Protein AF-A0A8J7S7X1-F1 (afdb_monomer_lite)

Sequence (232 aa):
MAFRIPPMPVILAVTAGLLFQCSGKPIESDDAGETGVPDLAESQEFSIEELDKFAGTYASVDDLPDVSVFRDEERLFARFAGASVKPLYAVSENKFENSTLDARFRFEEFRNDLAQNLYYQPGEEDAYLFRRMIEADVAIDPEIIFMETEDLDEYTGTYEMPGGLKLTISRDNDSLTAGISGQDDMKIRPRERDVFFYREVDAELHFHRDSDGKVNAATLHQDGQQLKFLKK

InterPro domains:
  IPR021860 Peptidase S12, Pab87-related, C-terminal [PF11954] (149-229)

pLDDT: mean 75.16, std 22.39, range [25.92, 98.12]

Radius of gyration: 22.64 Å; chains: 1; bounding box: 68×52×64 Å

Organism: NCBI:txid2812953

Secondary structure (DSSP, 8-state):
----PPPPP-----------------------------------PPPHHHHHTT-EEEEESSSPPPEEEEEETTEEEEEETTS--EEEEEEETTEEEETTTTEEEEEEEEETTEEEEEEEEETTSPPEEEEE-TT------TTPPP--HHHHHTT-EEEE-TTS-EEEEEEETTEEEEEETTS--EEEEEEETTEEEESSSSEEEEEEE-TTS-EEEEEEEETTEEEEEEE-

Foldseek 3Di:
DDDDDDDDDPDDDPDPDDDDDDDDDDDDDDDDDDDPPPPPQPQDFDDPVLQLLAAAWWAFPVPFAIWGWADDHRWIWIDGVPDAIFTWGDPDSFWTDGVVQCKIWGFDDQDPSHGFWIWIDGRPDGTTITGGDPVGPDRDPLQADQDDPVLLVLPAAWWADPPGWIWGWADDPRFIWIDIVPDDIATWGDSDSQKIAGRNFGKIKGFDADPVRGGFKIWIAHPNDIDITGGD

Structure (mmCIF, N/CA/C/O backbone):
data_AF-A0A8J7S7X1-F1
#
_entry.id   AF-A0A8J7S7X1-F1
#
loop_
_atom_site.group_PDB
_atom_site.id
_atom_site.type_symbol
_atom_site.label_atom_id
_atom_site.label_alt_id
_atom_site.label_comp_id
_atom_site.label_asym_id
_atom_site.label_entity_id
_atom_site.label_seq_id
_atom_site.pdbx_PDB_ins_code
_atom_site.Cartn_x
_atom_site.Cartn_y
_atom_site.Cartn_z
_atom_site.occupancy
_atom_site.B_iso_or_equiv
_atom_site.auth_seq_id
_atom_site.auth_comp_id
_atom_site.auth_asym_id
_atom_site.auth_atom_id
_atom_site.pdbx_PDB_model_num
ATOM 1 N N . MET A 1 1 ? 20.367 -23.818 33.978 1.00 35.94 1 MET A N 1
ATOM 2 C CA . MET A 1 1 ? 19.294 -22.809 33.842 1.00 35.94 1 MET A CA 1
ATOM 3 C C . MET A 1 1 ? 19.408 -22.213 32.451 1.00 35.94 1 MET A C 1
ATOM 5 O O . MET A 1 1 ? 20.362 -21.494 32.198 1.00 35.94 1 MET A O 1
ATOM 9 N N . ALA A 1 2 ? 18.531 -22.605 31.527 1.00 33.38 2 ALA A N 1
ATOM 10 C CA . ALA A 1 2 ? 18.515 -22.058 30.173 1.00 33.38 2 ALA A CA 1
ATOM 11 C C . ALA A 1 2 ? 17.684 -20.768 30.179 1.00 33.38 2 ALA A C 1
ATOM 13 O O . ALA A 1 2 ? 16.502 -20.801 30.518 1.00 33.38 2 ALA A O 1
ATOM 14 N N . PHE A 1 3 ? 18.314 -19.640 29.853 1.00 27.28 3 PHE A N 1
ATOM 15 C CA . PHE A 1 3 ? 17.626 -18.372 29.624 1.00 27.28 3 PHE A CA 1
ATOM 16 C C . PHE A 1 3 ? 16.821 -18.495 28.325 1.00 27.28 3 PHE A C 1
ATOM 18 O O . PHE A 1 3 ? 17.386 -18.557 27.235 1.00 27.28 3 PHE A O 1
ATOM 25 N N . ARG A 1 4 ? 15.494 -18.580 28.443 1.00 28.58 4 ARG A N 1
ATOM 26 C CA . ARG A 1 4 ? 14.571 -18.399 27.319 1.00 28.58 4 ARG A CA 1
ATOM 27 C C . ARG A 1 4 ? 14.479 -16.900 27.049 1.00 28.58 4 ARG A C 1
ATOM 29 O O . ARG A 1 4 ? 13.935 -16.169 27.870 1.00 28.58 4 ARG A O 1
ATOM 36 N N . ILE A 1 5 ? 15.030 -16.458 25.926 1.00 30.39 5 ILE A N 1
ATOM 37 C CA . ILE A 1 5 ? 14.812 -15.111 25.397 1.00 30.39 5 ILE A CA 1
ATOM 38 C C . ILE A 1 5 ? 13.391 -15.106 24.795 1.00 30.39 5 ILE A C 1
ATOM 40 O O . ILE A 1 5 ? 13.127 -15.945 23.930 1.00 30.39 5 ILE A O 1
ATOM 44 N N . PRO A 1 6 ? 12.444 -14.270 25.261 1.00 28.69 6 PRO A N 1
ATOM 45 C CA . PRO A 1 6 ? 11.154 -14.118 24.586 1.00 28.69 6 PRO A CA 1
ATOM 46 C C . PRO A 1 6 ? 11.338 -13.487 23.190 1.00 28.69 6 PRO A C 1
ATOM 48 O O . PRO A 1 6 ? 12.238 -12.661 23.025 1.00 28.69 6 PRO A O 1
ATOM 51 N N . PRO A 1 7 ? 10.517 -13.847 22.184 1.00 27.17 7 PRO A N 1
ATOM 52 C CA . PRO A 1 7 ? 10.595 -13.231 20.861 1.00 27.17 7 PRO A CA 1
ATOM 53 C C . PRO A 1 7 ? 10.234 -11.741 20.961 1.00 27.17 7 PRO A C 1
ATOM 55 O O . PRO A 1 7 ? 9.180 -11.393 21.492 1.00 27.17 7 PRO A O 1
ATOM 58 N N . MET A 1 8 ? 11.120 -10.863 20.480 1.00 25.92 8 MET A N 1
ATOM 59 C CA . MET A 1 8 ? 10.806 -9.443 20.293 1.00 25.92 8 MET A CA 1
ATOM 60 C C . MET A 1 8 ? 9.932 -9.278 19.041 1.00 25.92 8 MET A C 1
ATOM 62 O O . MET A 1 8 ? 10.217 -9.939 18.039 1.00 25.92 8 MET A O 1
ATOM 66 N N . PRO A 1 9 ? 8.894 -8.422 19.056 1.00 32.47 9 PRO A N 1
ATOM 67 C CA . PRO A 1 9 ? 8.172 -8.090 17.839 1.00 32.47 9 PRO A CA 1
ATOM 68 C C . PRO A 1 9 ? 9.097 -7.259 16.945 1.00 32.47 9 PRO A C 1
ATOM 70 O O . PRO A 1 9 ? 9.624 -6.228 17.367 1.00 32.47 9 PRO A O 1
ATOM 73 N N . VAL A 1 10 ? 9.318 -7.728 15.718 1.00 35.03 10 VAL A N 1
ATOM 74 C CA . VAL A 1 10 ? 9.946 -6.934 14.660 1.00 35.03 10 VAL A CA 1
ATOM 75 C C . VAL A 1 10 ? 8.886 -5.943 14.197 1.00 35.03 10 VAL A C 1
ATOM 77 O O . VAL A 1 10 ? 8.092 -6.223 13.311 1.00 35.03 10 VAL A O 1
ATOM 80 N N . ILE A 1 11 ? 8.807 -4.815 14.893 1.00 38.50 11 ILE A N 1
ATOM 81 C CA . ILE A 1 11 ? 8.079 -3.643 14.422 1.00 38.50 11 ILE A CA 1
ATOM 82 C C . ILE A 1 11 ? 8.992 -2.934 13.426 1.00 38.50 11 ILE A C 1
ATOM 84 O O . ILE A 1 11 ? 10.170 -2.724 13.721 1.00 38.50 11 ILE A O 1
ATOM 88 N N . LEU A 1 12 ? 8.433 -2.626 12.255 1.00 39.50 12 LEU A N 1
ATOM 89 C CA . LEU A 1 12 ? 9.059 -1.946 11.127 1.00 39.50 12 LEU A CA 1
ATOM 90 C C . LEU A 1 12 ? 9.965 -0.804 11.619 1.00 39.50 12 LEU A C 1
ATOM 92 O O . LEU A 1 12 ? 9.499 0.247 12.055 1.00 39.50 12 LEU A O 1
ATOM 96 N N . ALA A 1 13 ? 11.278 -1.031 11.601 1.00 29.27 13 ALA A N 1
ATOM 97 C CA . ALA A 1 13 ? 12.249 0.007 11.891 1.00 29.27 13 ALA A CA 1
ATOM 98 C C . ALA A 1 13 ? 12.447 0.818 10.611 1.00 29.27 13 ALA A C 1
ATOM 100 O O . ALA A 1 13 ? 13.253 0.451 9.758 1.00 29.27 13 ALA A O 1
ATOM 101 N N . VAL A 1 14 ? 11.722 1.928 10.478 1.00 30.42 14 VAL A N 1
ATOM 102 C CA . VAL A 1 14 ? 12.146 3.002 9.580 1.00 30.42 14 VAL A CA 1
ATOM 103 C C . VAL A 1 14 ? 13.375 3.623 10.238 1.00 30.42 14 VAL A C 1
ATOM 105 O O . VAL A 1 14 ? 13.286 4.370 11.213 1.00 30.42 14 VAL A O 1
ATOM 108 N N . THR A 1 15 ? 14.562 3.222 9.790 1.00 26.88 15 THR A N 1
ATOM 109 C CA . THR A 1 15 ? 15.822 3.785 10.276 1.00 26.88 15 THR A CA 1
ATOM 110 C C . THR A 1 15 ? 15.927 5.243 9.846 1.00 26.88 15 THR A C 1
ATOM 112 O O . THR A 1 15 ? 16.406 5.548 8.757 1.00 26.88 15 THR A O 1
ATOM 115 N N . ALA A 1 16 ? 15.519 6.150 10.732 1.00 31.66 16 ALA A N 1
ATOM 116 C CA . ALA A 1 16 ? 15.993 7.523 10.726 1.00 31.66 16 ALA A CA 1
ATOM 117 C C . ALA A 1 16 ? 17.501 7.510 11.029 1.00 31.66 16 ALA A C 1
ATOM 119 O O . ALA A 1 16 ? 17.937 7.034 12.081 1.00 31.66 16 ALA A O 1
ATOM 120 N N . GLY A 1 17 ? 18.307 7.983 10.077 1.00 29.30 17 GLY A N 1
ATOM 121 C CA . GLY A 1 17 ? 19.760 8.042 10.193 1.00 29.30 17 GLY A CA 1
ATOM 122 C C . GLY A 1 17 ? 20.197 8.886 11.391 1.00 29.30 17 GLY A C 1
ATOM 123 O O . GLY A 1 17 ? 20.043 10.104 11.397 1.00 29.30 17 GLY A O 1
ATOM 124 N N . LEU A 1 18 ? 20.768 8.234 12.405 1.00 30.84 18 LEU A N 1
ATOM 125 C CA . LEU A 1 18 ? 21.413 8.890 13.536 1.00 30.84 18 LEU A CA 1
ATOM 126 C C . LEU A 1 18 ? 22.899 9.091 13.203 1.00 30.84 18 LEU A C 1
ATOM 128 O O . LEU A 1 18 ? 23.671 8.132 13.164 1.00 30.84 18 LEU A O 1
ATOM 132 N N . LEU A 1 19 ? 23.310 10.338 12.960 1.00 30.48 19 LEU A N 1
ATOM 133 C CA . LEU A 1 19 ? 24.724 10.691 12.839 1.00 30.48 19 LEU A CA 1
ATOM 134 C C . LEU A 1 19 ? 25.395 10.685 14.220 1.00 30.48 19 LEU A C 1
ATOM 136 O O . LEU A 1 19 ? 24.958 11.337 15.168 1.00 30.48 19 LEU A O 1
ATOM 140 N N . PHE A 1 20 ? 26.477 9.914 14.290 1.00 29.83 20 PHE A N 1
ATOM 141 C CA . PHE A 1 20 ? 27.407 9.768 15.402 1.00 29.83 20 PHE A CA 1
ATOM 142 C C . PHE A 1 20 ? 27.913 11.115 15.947 1.00 29.83 20 PHE A C 1
ATOM 144 O O . PHE A 1 20 ? 28.432 11.951 15.210 1.00 29.83 20 PHE A O 1
ATOM 151 N N . GLN A 1 21 ? 27.881 11.267 17.272 1.00 32.03 21 GLN A N 1
ATOM 152 C CA . GLN A 1 21 ? 28.723 12.219 17.996 1.00 32.03 21 GLN A CA 1
ATOM 153 C C . GLN A 1 21 ? 30.118 11.614 18.192 1.00 32.03 21 GLN A C 1
ATOM 155 O O . GLN A 1 21 ? 30.283 10.657 18.948 1.00 32.03 21 GLN A O 1
ATOM 160 N N . CYS A 1 22 ? 31.137 12.219 17.583 1.00 28.34 22 CYS A N 1
ATOM 161 C CA . CYS A 1 22 ? 32.521 12.071 18.026 1.00 28.34 22 CYS A CA 1
ATOM 162 C C . CYS A 1 22 ? 33.018 13.409 18.582 1.00 28.34 22 CYS A C 1
ATOM 164 O O . CYS A 1 22 ? 33.093 14.415 17.884 1.00 28.34 22 CYS A O 1
ATOM 166 N N . SER A 1 23 ? 33.339 13.400 19.876 1.00 33.34 23 SER A N 1
ATOM 167 C CA . SER A 1 23 ? 34.004 14.487 20.593 1.00 33.34 23 SER A CA 1
ATOM 168 C C . SER A 1 23 ? 35.494 14.516 20.232 1.00 33.34 23 SER A C 1
ATOM 170 O O . SER A 1 23 ? 36.210 13.555 20.503 1.00 33.34 23 SER A O 1
ATOM 172 N N . GLY A 1 24 ? 35.966 15.635 19.681 1.00 31.27 24 GLY A N 1
ATOM 173 C CA . GLY A 1 24 ? 37.381 15.960 19.488 1.00 31.27 24 GLY A CA 1
ATOM 174 C C . GLY A 1 24 ? 37.535 17.474 19.307 1.00 31.27 24 GLY A C 1
ATOM 175 O O . GLY A 1 24 ? 36.912 18.059 18.432 1.00 31.27 24 GLY A O 1
ATOM 176 N N . LYS A 1 25 ? 38.286 18.120 20.202 1.00 33.19 25 LYS A N 1
ATOM 177 C CA . LYS A 1 25 ? 38.471 19.583 20.317 1.00 33.19 25 LYS A CA 1
ATOM 178 C C . LYS A 1 25 ? 39.636 20.086 19.418 1.00 33.19 25 LYS A C 1
ATOM 180 O O . LYS A 1 25 ? 40.368 19.254 18.896 1.00 33.19 25 LYS A O 1
ATOM 185 N N . PRO A 1 26 ? 39.833 21.411 19.257 1.00 34.84 26 PRO A N 1
ATOM 186 C CA . PRO A 1 26 ? 39.655 22.159 18.012 1.00 34.84 26 PRO A CA 1
ATOM 187 C C . PRO A 1 26 ? 40.962 22.410 17.236 1.00 34.84 26 PRO A C 1
ATOM 189 O O . PRO A 1 26 ? 42.044 22.425 17.822 1.00 34.84 26 PRO A O 1
ATOM 192 N N . ILE A 1 27 ? 40.844 22.702 15.939 1.00 30.84 27 ILE A N 1
ATOM 193 C CA . ILE A 1 27 ? 41.910 23.313 15.135 1.00 30.84 27 ILE A CA 1
ATOM 194 C C . ILE A 1 27 ? 41.288 24.517 14.402 1.00 30.84 27 ILE A C 1
ATOM 196 O O . ILE A 1 27 ? 40.496 24.341 13.483 1.00 30.84 27 ILE A O 1
ATOM 200 N N . GLU A 1 28 ? 41.584 25.728 14.887 1.00 31.23 28 GLU A N 1
ATOM 201 C CA . GLU A 1 28 ? 41.555 27.000 14.133 1.00 31.23 28 GLU A CA 1
ATOM 202 C C . GLU A 1 28 ? 42.599 26.923 12.996 1.00 31.23 28 GLU A C 1
ATOM 204 O O . GLU A 1 28 ? 43.647 26.319 13.202 1.00 31.23 28 GLU A O 1
ATOM 209 N N . SER A 1 29 ? 42.473 27.507 11.805 1.00 29.52 29 SER A N 1
ATOM 210 C CA . SER A 1 29 ? 41.497 28.409 11.196 1.00 29.52 29 SER A CA 1
ATOM 211 C C . SER A 1 29 ? 41.725 28.432 9.666 1.00 29.52 29 SER A C 1
ATOM 213 O O . SER A 1 29 ? 42.762 27.978 9.185 1.00 29.52 29 SER A O 1
ATOM 215 N N . ASP A 1 30 ? 40.750 29.006 8.953 1.00 32.00 30 ASP A N 1
ATOM 216 C CA . ASP A 1 30 ? 40.845 29.688 7.649 1.00 32.00 30 ASP A CA 1
ATOM 217 C C . ASP A 1 30 ? 41.196 28.884 6.382 1.00 32.00 30 ASP A C 1
ATOM 219 O O . ASP A 1 30 ? 42.354 28.775 5.995 1.00 32.00 30 ASP A O 1
ATOM 223 N N . ASP A 1 31 ? 40.162 28.457 5.645 1.00 35.19 31 ASP A N 1
ATOM 224 C CA . ASP A 1 31 ? 39.908 28.993 4.295 1.00 35.19 31 ASP A CA 1
ATOM 225 C C . ASP A 1 31 ? 38.455 28.701 3.874 1.00 35.19 31 ASP A C 1
ATOM 227 O O . ASP A 1 31 ? 37.933 27.600 4.070 1.00 35.19 31 ASP A O 1
ATOM 231 N N . ALA A 1 32 ? 37.775 29.715 3.348 1.00 40.56 32 ALA A N 1
ATOM 232 C CA . ALA A 1 32 ? 36.372 29.659 2.965 1.00 40.56 32 ALA A CA 1
ATOM 233 C C . ALA A 1 32 ? 36.231 29.024 1.574 1.00 40.56 32 ALA A C 1
ATOM 235 O O . ALA A 1 32 ? 36.394 29.691 0.556 1.00 40.56 32 ALA A O 1
ATOM 236 N N . GLY A 1 33 ? 35.897 27.735 1.539 1.00 32.72 33 GLY A N 1
ATOM 237 C CA . GLY A 1 33 ? 35.410 27.037 0.352 1.00 32.72 33 GLY A CA 1
ATOM 238 C C . GLY A 1 33 ? 34.050 26.431 0.665 1.00 32.72 33 GLY A C 1
ATOM 239 O O . GLY A 1 33 ? 33.955 25.531 1.495 1.00 32.72 33 GLY A O 1
ATOM 240 N N . GLU A 1 34 ? 33.006 26.983 0.054 1.00 35.34 34 GLU A N 1
ATOM 241 C CA . GLU A 1 34 ? 31.604 26.598 0.202 1.00 35.34 34 GLU A CA 1
ATOM 242 C C . GLU A 1 34 ? 31.426 25.073 0.241 1.00 35.34 34 GLU A C 1
ATOM 244 O O . GLU A 1 34 ? 31.715 24.356 -0.717 1.00 35.34 34 GLU A O 1
ATOM 249 N N . THR A 1 35 ? 30.934 24.565 1.371 1.00 30.69 35 THR A N 1
ATOM 250 C CA . THR A 1 35 ? 30.430 23.201 1.473 1.00 30.69 35 THR A CA 1
ATOM 251 C C . THR A 1 35 ? 29.196 23.103 0.587 1.00 30.69 35 THR A C 1
ATOM 253 O O . THR A 1 35 ? 28.101 23.495 0.995 1.00 30.69 35 THR A O 1
ATOM 256 N N . GLY A 1 36 ? 29.379 22.598 -0.631 1.00 32.44 36 GLY A N 1
ATOM 257 C CA . GLY A 1 36 ? 28.288 22.064 -1.425 1.00 32.44 36 GLY A CA 1
ATOM 258 C C . GLY A 1 36 ? 27.637 20.957 -0.611 1.00 32.44 36 GLY A C 1
ATOM 259 O O . GLY A 1 36 ? 28.187 19.866 -0.469 1.00 32.44 36 GLY A O 1
ATOM 260 N N . VAL A 1 37 ? 26.489 21.268 -0.017 1.00 42.50 37 VAL A N 1
ATOM 261 C CA . VAL A 1 37 ? 25.522 20.245 0.362 1.00 42.50 37 VAL A CA 1
ATOM 262 C C . VAL A 1 37 ? 25.289 19.437 -0.919 1.00 42.50 37 VAL A C 1
ATOM 264 O O . VAL A 1 37 ? 25.013 20.062 -1.945 1.00 42.50 37 VAL A O 1
ATOM 267 N N . PRO A 1 38 ? 25.481 18.106 -0.934 1.00 37.50 38 PRO A N 1
ATOM 268 C CA . PRO A 1 38 ? 25.106 17.326 -2.099 1.00 37.50 38 PRO A CA 1
ATOM 269 C C . PRO A 1 38 ? 23.621 17.571 -2.350 1.00 37.50 38 PRO A C 1
ATOM 271 O O . PRO A 1 38 ? 22.787 17.346 -1.473 1.00 37.50 38 PRO A O 1
ATOM 274 N N . ASP A 1 39 ? 23.365 18.122 -3.530 1.00 38.88 39 ASP A N 1
ATOM 275 C CA . ASP A 1 39 ? 22.062 18.395 -4.105 1.00 38.88 39 ASP A CA 1
ATOM 276 C C . ASP A 1 39 ? 21.176 17.161 -3.915 1.00 38.88 39 ASP A C 1
ATOM 278 O O . ASP A 1 39 ? 21.492 16.066 -4.394 1.00 38.88 39 ASP A O 1
ATOM 282 N N . LEU A 1 40 ? 20.130 17.307 -3.101 1.00 40.25 40 LEU A N 1
ATOM 283 C CA . LEU A 1 40 ? 19.108 16.286 -2.939 1.00 40.25 40 LEU A CA 1
ATOM 284 C C . LEU A 1 40 ? 18.449 16.155 -4.307 1.00 40.25 40 LEU A C 1
ATOM 286 O O . LEU A 1 40 ? 17.708 17.050 -4.698 1.00 40.25 40 LEU A O 1
ATOM 290 N N . ALA A 1 41 ? 18.797 15.083 -5.025 1.00 38.94 41 ALA A N 1
ATOM 291 C CA . ALA A 1 41 ? 18.316 14.771 -6.363 1.00 38.94 41 ALA A CA 1
ATOM 292 C C . ALA A 1 41 ? 16.859 15.215 -6.540 1.00 38.94 41 ALA A C 1
ATOM 294 O O . ALA A 1 41 ? 15.982 14.768 -5.793 1.00 38.94 41 ALA A O 1
ATOM 295 N N . GLU A 1 42 ? 16.642 16.117 -7.502 1.00 42.03 42 GLU A N 1
ATOM 296 C CA . GLU A 1 42 ? 15.328 16.600 -7.914 1.00 42.03 42 GLU A CA 1
ATOM 297 C C . GLU A 1 42 ? 14.394 15.395 -8.068 1.00 42.03 42 GLU A C 1
ATOM 299 O O . GLU A 1 42 ? 14.521 14.591 -8.991 1.00 42.03 42 GLU A O 1
ATOM 304 N N . SER A 1 43 ? 13.486 15.222 -7.109 1.00 48.12 43 SER A N 1
ATOM 305 C CA . SER A 1 43 ? 12.436 14.219 -7.217 1.00 48.12 43 SER A CA 1
ATOM 306 C C . SER A 1 43 ? 11.482 14.731 -8.283 1.00 48.12 43 SER A C 1
ATOM 308 O O . SER A 1 43 ? 10.789 15.722 -8.069 1.00 48.12 43 SER A O 1
ATOM 310 N N . GLN A 1 44 ? 11.517 14.122 -9.466 1.00 54.72 44 GLN A N 1
ATOM 311 C CA . GLN A 1 44 ? 10.641 14.521 -10.556 1.00 54.72 44 GLN A CA 1
ATOM 312 C C . GLN A 1 44 ? 9.196 14.167 -10.190 1.00 54.72 44 GLN A C 1
ATOM 314 O O . GLN A 1 44 ? 8.836 12.993 -10.105 1.00 54.72 44 GLN A O 1
ATOM 319 N N . GLU A 1 45 ? 8.379 15.191 -9.954 1.00 63.28 45 GLU A N 1
ATOM 320 C CA . GLU A 1 45 ? 6.941 15.045 -9.743 1.00 63.28 45 GLU A CA 1
ATOM 321 C C . GLU A 1 45 ? 6.262 14.827 -11.100 1.00 63.28 45 GLU A C 1
ATOM 323 O O . GLU A 1 45 ? 6.426 15.621 -12.027 1.00 63.28 45 GLU A O 1
ATOM 328 N N . PHE A 1 46 ? 5.522 13.729 -11.230 1.00 64.75 46 PHE A N 1
ATOM 329 C CA . PHE A 1 46 ? 4.727 13.428 -12.419 1.00 64.75 46 PHE A CA 1
ATOM 330 C C . PHE A 1 46 ? 3.282 13.849 -12.194 1.00 64.75 46 PHE A C 1
ATOM 332 O O . PHE A 1 46 ? 2.738 13.660 -11.104 1.00 64.75 46 PHE A O 1
ATOM 339 N N . SER A 1 47 ? 2.620 14.340 -13.241 1.00 74.75 47 SER A N 1
ATOM 340 C CA . SER A 1 47 ? 1.164 14.458 -13.201 1.00 74.75 47 SER A CA 1
ATOM 341 C C . SER A 1 47 ? 0.503 13.075 -13.250 1.00 74.75 47 SER A C 1
ATOM 343 O O . SER A 1 47 ? 1.032 12.118 -13.821 1.00 74.75 47 SER A O 1
ATOM 345 N N . ILE A 1 48 ? -0.701 12.974 -12.687 1.00 74.25 48 ILE A N 1
ATOM 346 C CA . ILE A 1 48 ? -1.509 11.747 -12.703 1.00 74.25 48 ILE A CA 1
ATOM 347 C C . ILE A 1 48 ? -1.702 11.206 -14.132 1.00 74.25 48 ILE A C 1
ATOM 349 O O . ILE A 1 48 ? -1.558 10.006 -14.363 1.00 74.25 48 ILE A O 1
ATOM 353 N N . GLU A 1 49 ? -1.966 12.095 -15.094 1.00 75.69 49 GLU A N 1
ATOM 354 C CA . GLU A 1 49 ? -2.167 11.734 -16.502 1.00 75.69 49 GLU A CA 1
ATOM 355 C C . GLU A 1 49 ? -0.902 11.158 -17.149 1.00 75.69 49 GLU A C 1
ATOM 357 O O . GLU A 1 49 ? -0.993 10.322 -18.044 1.00 75.69 49 GLU A O 1
ATOM 362 N N . GLU A 1 50 ? 0.287 11.581 -16.715 1.00 80.94 50 GLU A N 1
ATOM 363 C CA . GLU A 1 50 ? 1.551 11.019 -17.196 1.00 80.94 50 GLU A CA 1
ATOM 364 C C . GLU A 1 50 ? 1.810 9.636 -16.611 1.00 80.94 50 GLU A C 1
ATOM 366 O O . GLU A 1 50 ? 2.259 8.746 -17.331 1.00 80.94 50 GLU A O 1
ATOM 371 N N . LEU A 1 51 ? 1.469 9.426 -15.339 1.00 82.81 51 LEU A N 1
ATOM 372 C CA . LEU A 1 51 ? 1.575 8.114 -14.710 1.00 82.81 51 LEU A CA 1
ATOM 373 C C . LEU A 1 51 ? 0.625 7.093 -15.353 1.00 82.81 51 LEU A C 1
ATOM 375 O O . LEU A 1 51 ? 1.017 5.945 -15.576 1.00 82.81 51 LEU A O 1
ATOM 379 N N . ASP A 1 52 ? -0.587 7.511 -15.730 1.00 82.06 52 ASP A N 1
ATOM 380 C CA . ASP A 1 52 ? -1.561 6.653 -16.421 1.00 82.06 52 ASP A CA 1
ATOM 381 C C . ASP A 1 52 ? -1.026 6.090 -17.751 1.00 82.06 52 ASP A C 1
ATOM 383 O O . ASP A 1 52 ? -1.409 4.993 -18.163 1.00 82.06 52 ASP A O 1
ATOM 387 N N . LYS A 1 53 ? -0.055 6.763 -18.383 1.00 85.00 53 LYS A N 1
ATOM 388 C CA . LYS A 1 53 ? 0.594 6.276 -19.612 1.00 85.00 53 LYS A CA 1
ATOM 389 C C . LYS A 1 53 ? 1.392 4.995 -19.392 1.00 85.00 53 LYS A C 1
ATOM 391 O O . LYS A 1 53 ? 1.498 4.174 -20.307 1.00 85.00 53 LYS A O 1
ATOM 396 N N . PHE A 1 54 ? 1.943 4.803 -18.195 1.00 87.50 54 PHE A N 1
ATOM 397 C CA . PHE A 1 54 ? 2.733 3.623 -17.828 1.00 87.50 54 PHE A CA 1
ATOM 398 C C . PHE A 1 54 ? 1.879 2.489 -17.259 1.00 87.50 54 PHE A C 1
ATOM 400 O O . PHE A 1 54 ? 2.308 1.334 -17.246 1.00 87.50 54 PHE A O 1
ATOM 407 N N . ALA A 1 55 ? 0.669 2.798 -16.801 1.00 87.50 55 ALA A N 1
ATOM 408 C CA . ALA A 1 55 ? -0.234 1.824 -16.219 1.00 87.50 55 ALA A CA 1
ATOM 409 C C . ALA A 1 55 ? -0.787 0.884 -17.307 1.00 87.50 55 ALA A C 1
ATOM 411 O O . ALA A 1 55 ? -1.272 1.337 -18.340 1.00 87.50 55 ALA A O 1
ATOM 412 N N . GLY A 1 56 ? -0.694 -0.427 -17.097 1.00 86.62 56 GLY A N 1
ATOM 413 C CA . GLY A 1 56 ? -1.086 -1.467 -18.043 1.00 86.62 56 GLY A CA 1
ATOM 414 C C . GLY A 1 56 ? -0.538 -2.837 -17.645 1.00 86.62 56 GLY A C 1
ATOM 415 O O . GLY A 1 56 ? 0.257 -2.961 -16.714 1.00 86.62 56 GLY A O 1
ATOM 416 N N . THR A 1 57 ? -0.943 -3.884 -18.362 1.00 87.31 57 THR A N 1
ATOM 417 C CA . THR A 1 57 ? -0.355 -5.221 -18.181 1.00 87.31 57 THR A CA 1
ATOM 418 C C . THR A 1 57 ? 0.681 -5.482 -19.265 1.00 87.31 57 THR A C 1
ATOM 420 O O . THR A 1 57 ? 0.403 -5.269 -20.444 1.00 87.31 57 THR A O 1
ATOM 423 N N . TYR A 1 58 ? 1.862 -5.950 -18.874 1.00 88.62 58 TYR A N 1
ATOM 424 C CA . TYR A 1 58 ? 3.002 -6.211 -19.742 1.00 88.62 58 TYR A CA 1
ATOM 425 C C . TYR A 1 58 ? 3.342 -7.703 -19.702 1.00 88.62 58 TYR A C 1
ATOM 427 O O . TYR A 1 58 ? 3.695 -8.237 -18.651 1.00 88.62 58 TYR A O 1
ATOM 435 N N . ALA A 1 59 ? 3.231 -8.368 -20.850 1.00 88.94 59 ALA A N 1
ATOM 436 C CA . ALA A 1 59 ? 3.530 -9.785 -21.003 1.00 88.94 59 ALA A CA 1
ATOM 437 C C . ALA A 1 59 ? 5.023 -10.008 -21.249 1.00 88.94 59 ALA A C 1
ATOM 439 O O . ALA A 1 59 ? 5.634 -9.271 -22.032 1.00 88.94 59 ALA A O 1
ATOM 440 N N . SER A 1 60 ? 5.613 -11.014 -20.603 1.00 86.12 60 SER A N 1
ATOM 441 C CA . SER A 1 60 ? 7.034 -11.323 -20.796 1.00 86.12 60 SER A CA 1
ATOM 442 C C . SER A 1 60 ? 7.307 -11.863 -22.199 1.00 86.12 60 SER A C 1
ATOM 444 O O . SER A 1 60 ? 6.518 -12.626 -22.756 1.00 86.12 60 SER A O 1
ATOM 446 N N . VAL A 1 61 ? 8.456 -11.496 -22.767 1.00 85.50 61 VAL A N 1
ATOM 447 C CA . VAL A 1 61 ? 8.972 -12.121 -23.995 1.00 85.50 61 VAL A CA 1
ATOM 448 C C . VAL A 1 61 ? 9.794 -13.385 -23.685 1.00 85.50 61 VAL A C 1
ATOM 450 O O . VAL A 1 61 ? 9.942 -14.237 -24.559 1.00 85.50 61 VAL A O 1
ATOM 453 N N . ASP A 1 62 ? 10.261 -13.538 -22.442 1.00 79.81 62 ASP A N 1
ATOM 454 C CA . ASP A 1 62 ? 11.218 -14.562 -21.995 1.00 79.81 62 ASP A CA 1
ATOM 455 C C . ASP A 1 62 ? 10.590 -15.605 -21.040 1.00 79.81 62 ASP A C 1
ATOM 457 O O . ASP A 1 62 ? 11.287 -16.198 -20.221 1.00 79.81 62 ASP A O 1
ATOM 461 N N . ASP A 1 63 ? 9.272 -15.833 -21.134 1.00 80.44 63 ASP A N 1
ATOM 462 C CA . ASP A 1 63 ? 8.512 -16.810 -20.319 1.00 80.44 63 ASP A CA 1
ATOM 463 C C . ASP A 1 63 ? 8.543 -16.533 -18.797 1.00 80.44 63 ASP A C 1
ATOM 465 O O . ASP A 1 63 ? 8.350 -17.424 -17.968 1.00 80.44 63 ASP A O 1
ATOM 469 N N . LEU A 1 64 ? 8.779 -15.273 -18.408 1.00 83.62 64 LEU A N 1
ATOM 470 C CA . LEU A 1 64 ? 8.583 -14.809 -17.033 1.00 83.62 64 LEU A CA 1
ATOM 471 C C . LEU A 1 64 ? 7.095 -14.515 -16.762 1.00 83.62 64 LEU A C 1
ATOM 473 O O . LEU A 1 64 ? 6.344 -14.230 -17.696 1.00 83.62 64 LEU A O 1
ATOM 477 N N . PRO A 1 65 ? 6.656 -14.516 -15.489 1.00 84.69 65 PRO A N 1
ATOM 478 C CA . PRO A 1 65 ? 5.314 -14.072 -15.131 1.00 84.69 65 PRO A CA 1
ATOM 479 C C . PRO A 1 65 ? 5.047 -12.634 -15.591 1.00 84.69 65 PRO A C 1
ATOM 481 O O . PRO A 1 65 ? 5.899 -11.762 -15.419 1.00 84.69 65 PRO A O 1
ATOM 484 N N . ASP A 1 66 ? 3.848 -12.380 -16.117 1.00 87.44 66 ASP A N 1
ATOM 485 C CA . ASP A 1 66 ? 3.427 -11.047 -16.556 1.00 87.44 66 ASP A CA 1
ATOM 486 C C . ASP A 1 66 ? 3.508 -10.012 -15.427 1.00 87.44 66 ASP A C 1
ATOM 488 O O . ASP A 1 66 ? 3.334 -10.323 -14.242 1.00 87.44 66 ASP A O 1
ATOM 492 N N . VAL A 1 67 ? 3.707 -8.751 -15.809 1.00 87.94 67 VAL A N 1
ATOM 493 C CA . VAL A 1 67 ? 3.752 -7.614 -14.887 1.00 87.94 67 VAL A CA 1
ATOM 494 C C . VAL A 1 67 ? 2.519 -6.750 -15.086 1.00 87.94 67 VAL A C 1
ATOM 496 O O . VAL A 1 67 ? 2.317 -6.165 -16.146 1.00 87.94 67 VAL A O 1
ATOM 499 N N . SER A 1 68 ? 1.696 -6.623 -14.052 1.00 87.44 68 SER A N 1
ATOM 500 C CA . SER A 1 68 ? 0.684 -5.570 -13.974 1.00 87.44 68 SER A CA 1
ATOM 501 C C . SER A 1 68 ? 1.322 -4.317 -13.386 1.00 87.44 68 SER A C 1
ATOM 503 O O . SER A 1 68 ? 1.776 -4.345 -12.244 1.00 87.44 68 SER A O 1
ATOM 505 N N . VAL A 1 69 ? 1.344 -3.221 -14.136 1.00 88.38 69 VAL A N 1
ATOM 506 C CA . VAL A 1 69 ? 1.682 -1.892 -13.622 1.00 88.38 69 VAL A CA 1
ATOM 507 C C . VAL A 1 69 ? 0.387 -1.109 -13.478 1.00 88.38 69 VAL A C 1
ATOM 509 O O . VAL A 1 69 ? -0.398 -1.028 -14.417 1.00 88.38 69 VAL A O 1
ATOM 512 N N . PHE A 1 70 ? 0.139 -0.527 -12.317 1.00 84.75 70 PHE A N 1
ATOM 513 C CA . PHE A 1 70 ? -1.049 0.287 -12.087 1.00 84.75 70 PHE A CA 1
ATOM 514 C C . PHE A 1 70 ? -0.703 1.500 -11.246 1.00 84.75 70 PHE A C 1
ATOM 516 O O . PHE A 1 70 ? 0.248 1.488 -10.461 1.00 84.75 70 PHE A O 1
ATOM 523 N N . ARG A 1 71 ? -1.475 2.565 -11.436 1.00 85.00 71 ARG A N 1
ATOM 524 C CA . ARG A 1 71 ? -1.323 3.781 -10.657 1.00 85.00 71 ARG A CA 1
ATOM 525 C C . ARG A 1 71 ? -2.174 3.702 -9.410 1.00 85.00 71 ARG A C 1
ATOM 527 O O . ARG A 1 71 ? -3.279 3.161 -9.398 1.00 85.00 71 ARG A O 1
ATOM 534 N N . ASP A 1 72 ? -1.645 4.312 -8.376 1.00 77.56 72 ASP A N 1
ATOM 535 C CA . ASP A 1 72 ? -2.384 4.657 -7.202 1.00 77.56 72 ASP A CA 1
ATOM 536 C C . ASP A 1 72 ? -2.064 6.079 -6.770 1.00 77.56 72 ASP A C 1
ATOM 538 O O . ASP A 1 72 ? -0.949 6.361 -6.337 1.00 77.56 72 ASP A O 1
ATOM 542 N N . GLU A 1 73 ? -3.046 6.964 -6.928 1.00 77.06 73 GLU A N 1
ATOM 543 C CA . GLU A 1 73 ? -2.876 8.408 -6.751 1.00 77.06 73 GLU A CA 1
ATOM 544 C C . GLU A 1 73 ? -1.686 8.920 -7.570 1.00 77.06 73 GLU A C 1
ATOM 546 O O . GLU A 1 73 ? -1.781 8.949 -8.797 1.00 77.06 73 GLU A O 1
ATOM 551 N N . GLU A 1 74 ? -0.580 9.266 -6.918 1.00 81.38 74 GLU A N 1
ATOM 552 C CA . GLU A 1 74 ? 0.618 9.866 -7.517 1.00 81.38 74 GLU A CA 1
ATOM 553 C C . GLU A 1 74 ? 1.783 8.872 -7.647 1.00 81.38 74 GLU A C 1
ATOM 555 O O . GLU A 1 74 ? 2.927 9.263 -7.878 1.00 81.38 74 GLU A O 1
ATOM 560 N N . ARG A 1 75 ? 1.531 7.567 -7.482 1.00 86.12 75 ARG A N 1
ATOM 561 C CA . ARG A 1 75 ? 2.589 6.553 -7.543 1.00 86.12 75 ARG A CA 1
ATOM 562 C C . ARG A 1 75 ? 2.206 5.359 -8.402 1.00 86.12 75 ARG A C 1
ATOM 564 O O . ARG A 1 75 ? 1.073 4.889 -8.378 1.00 86.12 75 ARG A O 1
ATOM 571 N N . LEU A 1 76 ? 3.178 4.834 -9.143 1.00 88.00 76 LEU A N 1
ATOM 572 C CA . LEU A 1 76 ? 3.035 3.563 -9.844 1.00 88.00 76 LEU A CA 1
ATOM 573 C C . LEU A 1 76 ? 3.413 2.395 -8.948 1.00 88.00 76 LEU A C 1
ATOM 575 O O . LEU A 1 76 ? 4.304 2.476 -8.105 1.00 88.00 76 LEU A O 1
ATOM 579 N N . PHE A 1 77 ? 2.762 1.276 -9.194 1.00 86.81 77 PHE A N 1
ATOM 580 C CA . PHE A 1 77 ? 3.020 0.021 -8.527 1.00 86.81 77 PHE A CA 1
ATOM 581 C C . PHE A 1 77 ? 3.130 -1.087 -9.564 1.00 86.81 77 PHE A C 1
ATOM 583 O O . PHE A 1 77 ? 2.376 -1.110 -10.534 1.00 86.81 77 PHE A O 1
ATOM 590 N N . ALA A 1 78 ? 4.065 -2.007 -9.348 1.00 88.31 78 ALA A N 1
ATOM 591 C CA . ALA A 1 78 ? 4.227 -3.210 -10.150 1.00 88.31 78 ALA A CA 1
ATOM 592 C C . ALA A 1 78 ? 3.803 -4.443 -9.351 1.00 88.31 78 ALA A C 1
ATOM 594 O O . ALA A 1 78 ? 4.171 -4.608 -8.186 1.00 88.31 78 ALA A O 1
ATOM 595 N N . ARG A 1 79 ? 3.071 -5.344 -9.999 1.00 85.94 79 ARG A N 1
ATOM 596 C CA . ARG A 1 79 ? 2.734 -6.673 -9.495 1.00 85.94 79 ARG A CA 1
ATOM 597 C C . A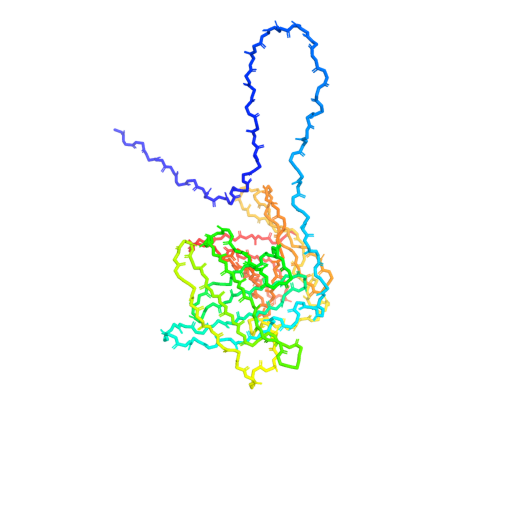RG A 1 79 ? 3.122 -7.704 -10.544 1.00 85.94 79 ARG A C 1
ATOM 599 O O . ARG A 1 79 ? 2.519 -7.754 -11.612 1.00 85.94 79 ARG A O 1
ATOM 606 N N . PHE A 1 80 ? 4.102 -8.538 -10.224 1.00 83.06 80 PHE A N 1
ATOM 607 C CA . PHE A 1 80 ? 4.385 -9.747 -10.997 1.00 83.06 80 PHE A CA 1
ATOM 608 C C . PHE A 1 80 ? 3.291 -10.778 -10.700 1.00 83.06 80 PHE A C 1
ATOM 610 O O . PHE A 1 80 ? 2.826 -10.861 -9.559 1.00 83.06 80 PHE A O 1
ATOM 617 N N . ALA A 1 81 ? 2.840 -11.542 -11.696 1.00 68.06 81 ALA A N 1
ATOM 618 C CA . ALA A 1 81 ? 1.756 -12.501 -11.498 1.00 68.06 81 ALA A CA 1
ATOM 619 C C . ALA A 1 81 ? 2.080 -13.479 -10.345 1.00 68.06 81 ALA A C 1
ATOM 621 O O . ALA A 1 81 ? 3.081 -14.192 -10.377 1.00 68.06 81 ALA A O 1
ATOM 622 N N . GLY A 1 82 ? 1.229 -13.479 -9.308 1.00 58.66 82 GLY A N 1
ATOM 623 C CA . GLY A 1 82 ? 1.395 -14.292 -8.096 1.00 58.66 82 GLY A CA 1
ATOM 624 C C . GLY A 1 82 ? 2.269 -13.690 -6.981 1.00 58.66 82 GLY A C 1
ATOM 625 O O . GLY A 1 82 ? 2.528 -14.391 -6.005 1.00 58.66 82 GLY A O 1
ATOM 626 N N . ALA A 1 83 ? 2.718 -12.434 -7.093 1.00 65.38 83 ALA A N 1
ATOM 627 C CA . ALA A 1 83 ? 3.616 -11.780 -6.131 1.00 65.38 83 ALA A CA 1
ATOM 628 C C . ALA A 1 83 ? 2.997 -10.559 -5.418 1.00 65.38 83 ALA A C 1
ATOM 630 O O . ALA A 1 83 ? 1.967 -10.031 -5.837 1.00 65.38 83 ALA A O 1
ATOM 631 N N . SER A 1 84 ? 3.673 -10.081 -4.361 1.00 63.81 84 SER A N 1
ATOM 632 C CA . SER A 1 84 ? 3.339 -8.838 -3.652 1.00 63.81 84 SER A CA 1
ATOM 633 C C . SER A 1 84 ? 3.497 -7.611 -4.553 1.00 63.81 84 SER A C 1
ATOM 635 O O . SER A 1 84 ? 4.417 -7.537 -5.372 1.00 63.81 84 SER A O 1
ATOM 637 N N . VAL A 1 85 ? 2.643 -6.615 -4.337 1.00 80.06 85 VAL A N 1
ATOM 638 C CA . VAL A 1 85 ? 2.705 -5.310 -5.000 1.00 80.06 85 VAL A CA 1
ATOM 639 C C . VAL A 1 85 ? 3.971 -4.552 -4.573 1.00 80.06 85 VAL A C 1
ATOM 641 O O . VAL A 1 85 ? 4.379 -4.606 -3.411 1.00 80.06 85 VAL A O 1
ATOM 644 N N . LYS A 1 86 ? 4.631 -3.868 -5.514 1.00 85.31 86 LYS A N 1
ATOM 645 C CA . LYS A 1 86 ? 5.888 -3.142 -5.283 1.00 85.31 86 LYS A CA 1
ATOM 646 C C . LYS A 1 86 ? 5.771 -1.690 -5.740 1.00 85.31 86 LYS A C 1
ATOM 648 O O . LYS A 1 86 ? 5.428 -1.473 -6.901 1.00 85.31 86 LYS A O 1
ATOM 653 N N . PRO A 1 87 ? 6.058 -0.701 -4.872 1.00 87.12 87 PRO A N 1
ATOM 654 C CA . PRO A 1 87 ? 6.055 0.700 -5.277 1.00 87.12 87 PRO A CA 1
ATOM 655 C C . PRO A 1 87 ? 7.173 0.969 -6.283 1.00 87.12 87 PRO A C 1
ATOM 657 O O . PRO A 1 87 ? 8.276 0.440 -6.145 1.00 87.12 87 PRO A O 1
ATOM 660 N N . LEU A 1 88 ? 6.893 1.803 -7.275 1.00 88.88 88 LEU A N 1
ATOM 661 C CA . LEU A 1 88 ? 7.865 2.290 -8.242 1.00 88.88 88 LEU A CA 1
ATOM 662 C C . LEU A 1 88 ? 8.117 3.774 -7.979 1.00 88.88 88 LEU A C 1
ATOM 664 O O . LEU A 1 88 ? 7.190 4.585 -8.016 1.00 88.88 88 LEU A O 1
ATOM 668 N N . TYR A 1 89 ? 9.373 4.122 -7.716 1.00 88.50 89 TYR A N 1
ATOM 669 C CA . TYR A 1 89 ? 9.802 5.496 -7.479 1.00 88.50 89 TYR A CA 1
ATOM 670 C C . TYR A 1 89 ? 10.394 6.071 -8.755 1.00 88.50 89 TYR A C 1
ATOM 672 O O . TYR A 1 89 ? 11.291 5.475 -9.346 1.00 88.50 89 TYR A O 1
ATOM 680 N N . ALA A 1 90 ? 9.879 7.216 -9.185 1.00 86.81 90 ALA A N 1
ATOM 681 C CA . ALA A 1 90 ? 10.387 7.936 -10.339 1.00 86.81 90 ALA A CA 1
ATOM 682 C C . ALA A 1 90 ? 11.860 8.337 -10.160 1.00 86.81 90 ALA A C 1
ATOM 684 O O . ALA A 1 90 ? 12.239 8.888 -9.129 1.00 86.81 90 ALA A O 1
ATOM 685 N N . VAL A 1 91 ? 12.668 8.095 -11.192 1.00 85.94 91 VAL A N 1
ATOM 686 C CA . VAL A 1 91 ? 14.062 8.565 -11.298 1.00 85.94 91 VAL A CA 1
ATOM 687 C C . VAL A 1 91 ? 14.223 9.539 -12.463 1.00 85.94 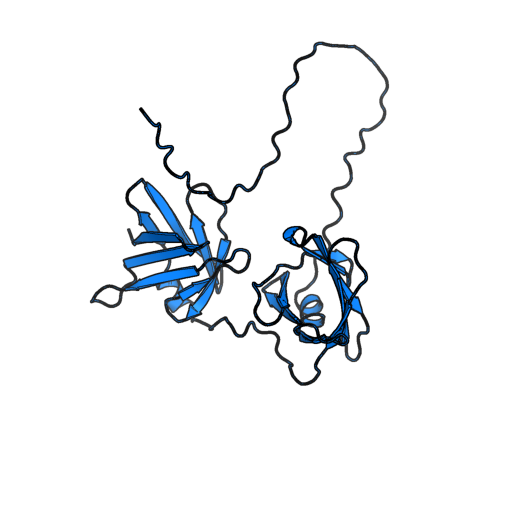91 VAL A C 1
ATOM 689 O O . VAL A 1 91 ? 14.974 10.502 -12.363 1.00 85.94 91 VAL A O 1
ATOM 692 N N . SER A 1 92 ? 13.528 9.291 -13.572 1.00 83.94 92 SER A N 1
ATOM 693 C CA . SER A 1 92 ? 13.433 10.194 -14.724 1.00 83.94 92 SER A CA 1
ATOM 694 C C . SER A 1 92 ? 12.147 9.906 -15.500 1.00 83.94 92 SER A C 1
ATOM 696 O O . SER A 1 92 ? 11.468 8.929 -15.191 1.00 83.94 92 SER A O 1
ATOM 698 N N . GLU A 1 93 ? 11.855 10.695 -16.542 1.00 82.69 93 GLU A N 1
ATOM 699 C CA . GLU A 1 93 ? 10.624 10.642 -17.363 1.00 82.69 93 GLU A CA 1
ATOM 700 C C . GLU A 1 93 ? 10.064 9.229 -17.615 1.00 82.69 93 GLU A C 1
ATOM 702 O O . GLU A 1 93 ? 8.864 9.008 -17.526 1.00 82.69 93 GLU A O 1
ATOM 707 N N . ASN A 1 94 ? 10.923 8.255 -17.904 1.00 86.38 94 ASN A N 1
ATOM 708 C CA . ASN A 1 94 ? 10.526 6.888 -18.220 1.00 86.38 94 ASN A CA 1
ATOM 709 C C . ASN A 1 94 ? 11.254 5.819 -17.392 1.00 86.38 94 ASN A C 1
ATOM 711 O O . ASN A 1 94 ? 11.248 4.644 -17.768 1.00 86.38 94 ASN A O 1
ATOM 715 N N . LYS A 1 95 ? 11.918 6.211 -16.300 1.00 89.38 95 LYS A N 1
ATOM 716 C CA . LYS A 1 95 ? 12.713 5.313 -15.461 1.00 89.38 95 LYS A CA 1
ATOM 717 C C . LYS A 1 95 ? 12.222 5.374 -14.026 1.00 89.38 95 LYS A C 1
ATOM 719 O O . LYS A 1 95 ? 12.145 6.444 -13.428 1.00 89.38 95 LYS A O 1
ATOM 724 N N . PHE A 1 96 ? 11.983 4.199 -13.468 1.00 91.50 96 PHE A N 1
ATOM 725 C CA . PHE A 1 96 ? 11.552 4.004 -12.099 1.00 91.50 96 PHE A CA 1
ATOM 726 C C . PHE A 1 96 ? 12.440 2.977 -11.404 1.00 91.50 96 PHE A C 1
ATOM 728 O O . PHE A 1 96 ? 13.047 2.120 -12.048 1.00 91.50 96 PHE A O 1
ATOM 735 N N . GLU A 1 97 ? 12.510 3.048 -10.083 1.00 90.56 97 GLU A N 1
ATOM 736 C CA . GLU A 1 97 ? 13.304 2.142 -9.260 1.00 90.56 97 GLU A CA 1
ATOM 737 C C . GLU A 1 97 ? 12.501 1.634 -8.061 1.00 90.56 97 GLU A C 1
ATOM 739 O O . GLU A 1 97 ? 11.560 2.272 -7.587 1.00 90.56 97 GLU A O 1
ATOM 744 N N . ASN A 1 98 ? 12.881 0.460 -7.565 1.00 87.69 98 ASN A N 1
ATOM 745 C CA . ASN A 1 98 ? 12.439 -0.058 -6.279 1.00 87.69 98 ASN A CA 1
ATOM 746 C C . ASN A 1 98 ? 13.676 -0.486 -5.484 1.00 87.69 98 ASN A C 1
ATOM 748 O O . ASN A 1 98 ? 14.278 -1.518 -5.777 1.00 87.69 98 ASN A O 1
ATOM 752 N N . SER A 1 99 ? 14.044 0.296 -4.468 1.00 80.19 99 SER A N 1
ATOM 753 C CA . SER A 1 99 ? 15.253 0.043 -3.673 1.00 80.19 99 SER A CA 1
ATOM 754 C C . SER A 1 99 ? 15.180 -1.249 -2.856 1.00 80.19 99 SER A C 1
ATOM 756 O O . SER A 1 99 ? 16.211 -1.849 -2.580 1.00 80.19 99 SER A O 1
ATOM 758 N N . THR A 1 100 ? 13.982 -1.712 -2.482 1.00 75.19 100 THR A N 1
ATOM 759 C CA . THR A 1 100 ? 13.807 -2.982 -1.755 1.00 75.19 100 THR A CA 1
ATOM 760 C C . THR A 1 100 ? 14.170 -4.187 -2.619 1.00 75.19 100 THR A C 1
ATOM 762 O O . THR A 1 100 ? 14.685 -5.176 -2.105 1.00 75.19 100 THR A O 1
ATOM 765 N N . LEU A 1 101 ? 13.891 -4.111 -3.919 1.00 77.81 101 LEU A N 1
ATOM 766 C CA . LEU A 1 101 ? 14.239 -5.137 -4.898 1.00 77.81 101 LEU A CA 1
ATOM 767 C C . LEU A 1 101 ? 15.606 -4.910 -5.551 1.00 77.81 101 LEU A C 1
ATOM 769 O O . LEU A 1 101 ? 16.014 -5.750 -6.347 1.00 77.81 101 LEU A O 1
ATOM 773 N N . ASP A 1 102 ? 16.263 -3.782 -5.262 1.00 85.88 102 ASP A N 1
ATOM 774 C CA . ASP A 1 102 ? 17.411 -3.287 -6.029 1.00 85.88 102 ASP A CA 1
ATOM 775 C C . ASP A 1 102 ? 17.134 -3.332 -7.544 1.00 85.88 102 ASP A C 1
ATOM 777 O O . ASP A 1 102 ? 17.930 -3.821 -8.332 1.00 85.88 102 ASP A O 1
ATOM 781 N N . ALA A 1 103 ? 15.931 -2.923 -7.961 1.00 88.94 103 ALA A N 1
ATOM 782 C CA . ALA A 1 103 ? 15.458 -3.140 -9.327 1.00 88.94 103 ALA A CA 1
ATOM 783 C C . ALA A 1 103 ? 15.129 -1.839 -10.055 1.00 88.94 103 ALA A C 1
ATOM 785 O O . ALA A 1 103 ? 14.621 -0.883 -9.460 1.00 88.94 103 ALA A O 1
ATOM 786 N N . ARG A 1 104 ? 15.355 -1.844 -11.372 1.00 92.12 104 ARG A N 1
ATOM 787 C CA . ARG A 1 104 ? 15.083 -0.728 -12.283 1.00 92.12 104 ARG A CA 1
ATOM 788 C C . ARG A 1 104 ? 14.017 -1.127 -13.301 1.00 92.12 104 ARG A C 1
ATOM 790 O O . ARG A 1 104 ? 14.043 -2.224 -13.852 1.00 92.12 104 ARG A O 1
ATOM 797 N N . PHE A 1 105 ? 13.099 -0.210 -13.563 1.00 92.75 105 PHE A N 1
ATOM 798 C CA . PHE A 1 105 ? 12.012 -0.341 -14.525 1.00 92.75 105 PHE A CA 1
ATOM 799 C C . PHE A 1 105 ? 12.146 0.800 -15.526 1.00 92.75 105 PHE A C 1
ATOM 801 O O . PHE A 1 105 ? 12.123 1.968 -15.139 1.00 92.75 105 PHE A O 1
ATOM 808 N N . ARG A 1 106 ? 12.310 0.487 -16.809 1.00 92.56 106 ARG A N 1
ATOM 809 C CA . ARG A 1 106 ? 12.384 1.492 -17.875 1.00 92.56 106 ARG A CA 1
ATOM 810 C C . ARG A 1 106 ? 11.276 1.252 -18.883 1.00 92.56 106 ARG A C 1
ATOM 812 O O . ARG A 1 106 ? 11.166 0.161 -19.432 1.00 92.56 106 ARG A O 1
ATOM 819 N N . PHE A 1 107 ? 10.483 2.279 -19.139 1.00 91.25 107 PHE A N 1
ATOM 820 C CA . PHE A 1 107 ? 9.377 2.241 -20.082 1.00 91.25 107 PHE A CA 1
ATOM 821 C C . PHE A 1 107 ? 9.800 2.874 -21.413 1.00 91.25 107 PHE A C 1
ATOM 823 O O . PHE A 1 107 ? 10.448 3.920 -21.442 1.00 91.25 107 PHE A O 1
ATOM 830 N N . GLU A 1 108 ? 9.468 2.242 -22.534 1.00 88.31 108 GLU A N 1
ATOM 831 C CA . GLU A 1 108 ? 9.812 2.744 -23.869 1.00 88.31 108 GLU A CA 1
ATOM 832 C C . GLU A 1 108 ? 8.676 2.548 -24.874 1.00 88.31 108 GLU A C 1
ATOM 834 O O . GLU A 1 108 ? 7.760 1.756 -24.663 1.00 88.31 108 GLU A O 1
ATOM 839 N N . GLU A 1 109 ? 8.808 3.258 -26.000 1.00 71.38 109 GLU A N 1
ATOM 840 C CA . GLU A 1 109 ? 7.893 3.278 -27.143 1.00 71.38 109 GLU A CA 1
ATOM 841 C C . GLU A 1 109 ? 6.458 3.674 -26.779 1.00 71.38 109 GLU A C 1
ATOM 843 O O . GLU A 1 109 ? 5.658 2.856 -26.349 1.00 71.38 109 GLU A O 1
ATOM 848 N N . PHE A 1 110 ? 6.099 4.931 -27.041 1.00 65.75 110 PHE A N 1
ATOM 849 C CA . PHE A 1 110 ? 4.736 5.428 -26.881 1.00 65.75 110 PHE A CA 1
ATOM 850 C C . PHE A 1 110 ? 3.994 5.374 -28.219 1.00 65.75 110 PHE A C 1
ATOM 852 O O . PHE A 1 110 ? 4.020 6.334 -28.988 1.00 65.75 110 P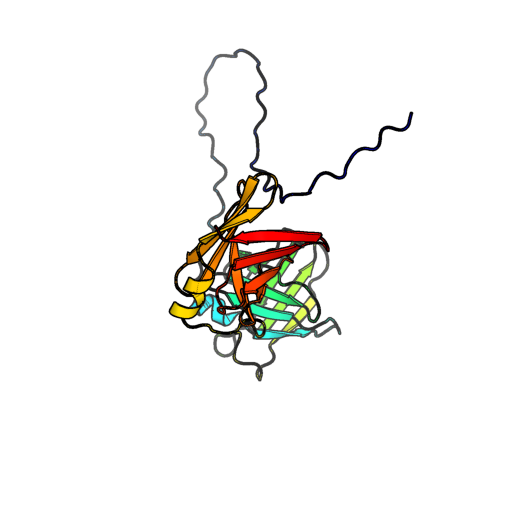HE A O 1
ATOM 859 N N . ARG A 1 111 ? 3.351 4.251 -28.563 1.00 53.25 111 ARG A N 1
ATOM 860 C CA . ARG A 1 111 ? 2.363 4.287 -29.658 1.00 53.25 111 ARG A CA 1
ATOM 861 C C . ARG A 1 111 ? 1.015 4.645 -29.051 1.00 53.25 111 ARG A C 1
ATOM 863 O O . ARG A 1 111 ? 0.506 3.879 -28.244 1.00 53.25 111 ARG A O 1
ATOM 870 N N . ASN A 1 112 ? 0.449 5.777 -29.473 1.00 56.94 112 ASN A N 1
ATOM 871 C CA . ASN A 1 112 ? -0.789 6.359 -28.932 1.00 56.94 112 ASN A CA 1
ATOM 872 C C . ASN A 1 112 ? -0.665 6.850 -27.472 1.00 56.94 112 ASN A C 1
ATOM 874 O O . ASN A 1 112 ? -1.585 6.649 -26.690 1.00 56.94 112 ASN A O 1
ATOM 878 N N . ASP A 1 113 ? 0.471 7.453 -27.101 1.00 67.62 113 ASP A N 1
ATOM 879 C CA . ASP A 1 113 ? 0.729 8.028 -25.764 1.00 67.62 113 ASP A CA 1
ATOM 880 C C . ASP A 1 113 ? 0.764 7.037 -24.582 1.00 67.62 113 ASP A C 1
ATOM 882 O O . ASP A 1 113 ? 0.804 7.457 -23.431 1.00 67.62 113 ASP A O 1
ATOM 886 N N . LEU A 1 114 ? 0.832 5.728 -24.840 1.00 78.12 114 LEU A N 1
ATOM 887 C CA . LEU A 1 114 ? 0.949 4.678 -23.821 1.00 78.12 114 LEU A CA 1
ATOM 888 C C . LEU A 1 114 ? 2.286 3.946 -23.937 1.00 78.12 114 LEU A C 1
ATOM 890 O O . LEU A 1 114 ? 2.696 3.616 -25.048 1.00 78.12 114 LEU A O 1
ATOM 894 N N . ALA A 1 115 ? 2.942 3.648 -22.813 1.00 79.75 115 ALA A N 1
ATOM 895 C CA . ALA A 1 115 ? 4.192 2.889 -22.813 1.00 79.75 115 ALA A CA 1
ATOM 896 C C . ALA A 1 115 ? 3.966 1.456 -23.314 1.00 79.75 115 ALA A C 1
ATOM 898 O O . ALA A 1 115 ? 3.133 0.741 -22.759 1.00 79.75 115 ALA A O 1
ATOM 899 N N . GLN A 1 116 ? 4.705 1.029 -24.341 1.00 83.56 116 GLN A N 1
ATOM 900 C CA . GLN A 1 116 ? 4.515 -0.276 -24.984 1.00 83.56 116 GLN A CA 1
ATOM 901 C C . GLN A 1 116 ? 5.519 -1.328 -24.531 1.00 83.56 116 GLN A C 1
ATOM 903 O O . GLN A 1 116 ? 5.184 -2.511 -24.491 1.00 83.56 116 GLN A O 1
ATOM 908 N N . ASN A 1 117 ? 6.733 -0.915 -24.184 1.00 88.62 117 ASN A N 1
ATOM 909 C CA . ASN A 1 117 ? 7.780 -1.805 -23.711 1.00 88.62 117 ASN A CA 1
ATOM 910 C C . ASN A 1 117 ? 8.112 -1.471 -22.259 1.00 88.62 117 ASN A C 1
ATOM 912 O O . ASN A 1 117 ? 8.289 -0.303 -21.912 1.00 88.62 117 ASN A O 1
ATOM 916 N N . LEU A 1 118 ? 8.243 -2.503 -21.433 1.00 90.44 118 LEU A N 1
ATOM 917 C CA . LEU A 1 118 ? 8.796 -2.418 -20.089 1.00 90.44 118 LEU A CA 1
ATOM 918 C C . LEU A 1 118 ? 10.072 -3.259 -20.040 1.00 90.44 118 LEU A C 1
ATOM 920 O O . LEU A 1 118 ? 10.042 -4.459 -20.298 1.00 90.44 118 LEU A O 1
ATOM 924 N N . TYR A 1 119 ? 11.179 -2.626 -19.679 1.00 91.00 119 TYR A N 1
ATOM 925 C CA . TYR A 1 119 ? 12.434 -3.288 -19.358 1.00 91.00 119 TYR A CA 1
ATOM 926 C C . TYR A 1 119 ? 12.567 -3.378 -17.842 1.00 91.00 119 TYR A C 1
ATOM 928 O O . TYR A 1 119 ? 12.621 -2.350 -17.165 1.00 91.00 119 TYR A O 1
ATOM 936 N N . TYR A 1 120 ? 12.621 -4.598 -17.319 1.00 90.88 120 TYR A N 1
ATOM 937 C CA . TYR A 1 120 ? 12.845 -4.875 -15.903 1.00 90.88 120 TYR A CA 1
ATOM 938 C C . TYR A 1 120 ? 14.270 -5.385 -15.702 1.00 90.88 120 TYR A C 1
ATOM 940 O O . TYR A 1 120 ? 14.646 -6.402 -16.280 1.00 90.88 120 TYR A O 1
ATOM 948 N N . GLN A 1 121 ? 15.052 -4.686 -14.887 1.00 90.62 121 GLN A N 1
ATOM 949 C CA . GLN A 1 121 ? 16.432 -5.040 -14.573 1.00 90.62 121 GLN A CA 1
ATOM 950 C C . GLN A 1 121 ? 16.573 -5.277 -13.059 1.00 90.62 121 GLN A C 1
ATOM 952 O O . GLN A 1 121 ? 16.548 -4.302 -12.300 1.00 90.62 121 GLN A O 1
ATOM 957 N N . PRO A 1 122 ? 16.686 -6.536 -12.598 1.00 88.25 122 PRO A N 1
ATOM 958 C CA . PRO A 1 122 ? 16.958 -6.849 -11.199 1.00 88.25 122 PRO A CA 1
ATOM 959 C C . PRO A 1 122 ? 18.453 -6.714 -10.878 1.00 88.25 122 PRO A C 1
ATOM 961 O O . PRO A 1 122 ? 19.296 -7.317 -11.539 1.00 88.25 122 PRO A O 1
ATOM 964 N N . GLY A 1 123 ? 18.792 -5.951 -9.841 1.00 86.12 123 GLY A N 1
ATOM 965 C CA . GLY A 1 123 ? 20.170 -5.710 -9.419 1.00 86.12 123 GLY A CA 1
ATOM 966 C C . GLY A 1 123 ? 21.056 -5.215 -10.563 1.00 86.12 123 GLY A C 1
ATOM 967 O O . GLY A 1 123 ? 20.731 -4.273 -11.289 1.00 86.12 123 GLY A O 1
ATOM 968 N N . GLU A 1 124 ? 22.177 -5.908 -10.739 1.00 81.38 124 GLU A N 1
ATOM 969 C CA . GLU A 1 124 ? 23.153 -5.667 -11.806 1.00 81.3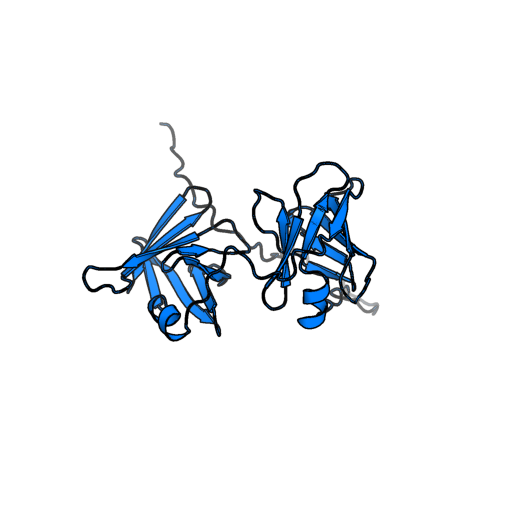8 124 GLU A CA 1
ATOM 970 C C . GLU A 1 124 ? 23.030 -6.687 -12.960 1.00 81.38 124 GLU A C 1
ATOM 972 O O . GLU A 1 124 ? 23.960 -6.839 -13.751 1.00 81.38 124 GLU A O 1
ATOM 977 N N . GLU A 1 125 ? 21.909 -7.413 -13.058 1.00 83.81 125 GLU A N 1
ATOM 978 C CA . GLU A 1 125 ? 21.650 -8.356 -14.157 1.00 83.81 125 GLU A CA 1
ATOM 979 C C . GLU A 1 125 ? 21.237 -7.648 -15.460 1.00 83.81 125 GLU A C 1
ATOM 981 O O . GLU A 1 125 ? 21.065 -6.426 -15.509 1.00 83.81 125 GLU A O 1
ATOM 986 N N . ASP A 1 126 ? 21.079 -8.436 -16.530 1.00 87.69 126 ASP A N 1
ATOM 987 C CA . ASP A 1 126 ? 20.531 -7.975 -17.803 1.00 87.69 126 ASP A CA 1
ATOM 988 C C . ASP A 1 126 ? 19.041 -7.617 -17.674 1.00 87.69 126 ASP A C 1
ATOM 990 O O . ASP A 1 126 ? 18.306 -8.139 -16.834 1.00 87.69 126 ASP A O 1
ATOM 994 N N . ALA A 1 127 ? 18.580 -6.708 -18.533 1.00 89.50 127 ALA A N 1
ATOM 995 C CA . ALA A 1 127 ? 17.186 -6.291 -18.549 1.00 89.50 127 ALA A CA 1
ATOM 996 C C . ALA A 1 127 ? 16.308 -7.283 -19.329 1.00 89.50 127 ALA A C 1
ATOM 998 O O . ALA A 1 127 ? 16.585 -7.594 -20.488 1.00 89.50 127 ALA A O 1
ATOM 999 N N . TYR A 1 128 ? 15.198 -7.693 -18.721 1.00 90.50 128 TYR A N 1
ATOM 1000 C CA . TYR A 1 128 ? 14.156 -8.512 -19.336 1.00 90.50 128 TYR A CA 1
ATOM 1001 C C . TYR A 1 128 ? 13.104 -7.629 -20.008 1.00 90.50 128 TYR A C 1
ATOM 1003 O O . TYR A 1 128 ? 12.694 -6.609 -19.444 1.00 90.50 128 TYR A O 1
ATOM 1011 N N . LEU A 1 129 ? 12.647 -8.024 -21.199 1.00 91.56 129 LEU A N 1
ATOM 1012 C CA . LEU A 1 129 ? 11.663 -7.269 -21.973 1.00 91.56 129 LEU A CA 1
ATOM 1013 C C . LEU A 1 129 ? 10.247 -7.809 -21.757 1.00 91.56 129 LEU A C 1
ATOM 1015 O O . LEU A 1 129 ? 9.965 -8.994 -21.941 1.00 91.56 129 LEU A O 1
ATOM 1019 N N . PHE A 1 130 ? 9.333 -6.886 -21.490 1.00 91.44 130 PHE A N 1
ATOM 1020 C CA . PHE A 1 130 ? 7.902 -7.119 -21.441 1.00 91.44 130 PHE A CA 1
ATOM 1021 C C . PHE A 1 130 ? 7.192 -6.197 -22.435 1.00 91.44 130 PHE A C 1
ATOM 1023 O O . PHE A 1 130 ? 7.580 -5.039 -22.610 1.00 91.44 130 PHE A O 1
ATOM 1030 N N . ARG A 1 131 ? 6.137 -6.694 -23.083 1.00 90.25 131 ARG A N 1
ATOM 1031 C CA . ARG A 1 131 ? 5.327 -5.931 -24.045 1.00 90.25 131 ARG A CA 1
ATOM 1032 C C . ARG A 1 131 ? 3.921 -5.719 -23.516 1.00 90.25 131 ARG A C 1
ATOM 1034 O O . ARG A 1 131 ? 3.278 -6.667 -23.071 1.00 90.25 131 ARG A O 1
ATOM 1041 N N . ARG A 1 132 ? 3.426 -4.489 -23.605 1.00 87.25 132 ARG A N 1
ATOM 1042 C CA . ARG A 1 132 ? 2.077 -4.128 -23.178 1.00 87.25 132 ARG A CA 1
ATOM 1043 C C . ARG A 1 132 ? 1.026 -4.919 -23.951 1.00 87.25 132 ARG A C 1
ATOM 1045 O O . ARG A 1 132 ? 1.068 -5.020 -25.178 1.00 87.25 132 ARG A O 1
ATOM 1052 N N . MET A 1 133 ? 0.055 -5.447 -23.219 1.00 82.50 133 MET A N 1
ATOM 1053 C CA . MET A 1 133 ? -1.140 -6.070 -23.767 1.00 82.50 133 MET A CA 1
ATOM 1054 C C . MET A 1 133 ? -2.188 -4.990 -24.060 1.00 82.50 133 MET A C 1
ATOM 1056 O O . MET A 1 133 ? -2.645 -4.299 -23.155 1.00 82.50 133 MET A O 1
ATOM 1060 N N . ILE A 1 134 ? -2.558 -4.843 -25.336 1.00 63.66 134 ILE A N 1
ATOM 1061 C CA . ILE A 1 134 ? -3.419 -3.756 -25.842 1.00 63.66 134 ILE A CA 1
ATOM 1062 C C . ILE A 1 134 ? -4.903 -3.945 -25.455 1.00 63.66 134 ILE A C 1
ATOM 1064 O O . ILE A 1 134 ? -5.660 -2.987 -25.450 1.00 63.66 134 ILE A O 1
ATOM 1068 N N . GLU A 1 135 ? -5.337 -5.156 -25.091 1.00 55.00 135 GLU A N 1
ATOM 1069 C CA . GLU A 1 135 ? -6.747 -5.437 -24.753 1.00 55.00 135 GLU A CA 1
ATOM 1070 C C . GLU A 1 135 ? -7.083 -5.281 -23.256 1.00 55.00 135 GLU A C 1
ATOM 1072 O O . GLU A 1 135 ? -8.231 -5.476 -22.862 1.00 55.00 135 GLU A O 1
ATOM 1077 N N . ALA A 1 136 ? -6.110 -4.914 -22.414 1.00 48.31 136 ALA A N 1
ATOM 1078 C CA . ALA A 1 136 ? -6.283 -4.750 -20.967 1.00 48.31 136 ALA A CA 1
ATOM 1079 C C . ALA A 1 136 ? -6.284 -3.265 -20.560 1.00 48.31 136 ALA A C 1
ATOM 1081 O O . ALA A 1 136 ? -5.580 -2.855 -19.635 1.00 48.31 136 ALA A O 1
ATOM 1082 N N . ASP A 1 137 ? -7.048 -2.441 -21.277 1.00 47.88 137 ASP A N 1
ATOM 1083 C CA . ASP A 1 137 ? -7.281 -1.047 -20.904 1.00 47.88 137 ASP A CA 1
ATOM 1084 C C . ASP A 1 137 ? -8.251 -0.999 -19.720 1.00 47.88 137 ASP A C 1
ATOM 1086 O O . ASP A 1 137 ? -9.463 -1.054 -19.901 1.00 47.88 137 ASP A O 1
ATOM 1090 N N . VAL A 1 138 ? -7.693 -0.986 -18.508 1.00 50.62 138 VAL A N 1
ATOM 1091 C CA . VAL A 1 138 ? -8.060 -0.148 -17.349 1.00 50.62 138 VAL A CA 1
ATOM 1092 C C . VAL A 1 138 ? -7.207 -0.648 -16.178 1.00 50.62 138 VAL A C 1
ATOM 1094 O O . VAL A 1 138 ? -7.476 -1.684 -15.575 1.00 50.62 138 VAL A O 1
ATOM 1097 N N . ALA A 1 139 ? -6.153 0.096 -15.853 1.00 53.72 139 ALA A N 1
ATOM 1098 C CA . ALA A 1 139 ? -5.293 -0.170 -14.706 1.00 53.72 139 ALA A CA 1
ATOM 1099 C C . ALA A 1 139 ? -5.909 0.403 -13.416 1.00 53.72 139 ALA A C 1
ATOM 1101 O O . ALA A 1 139 ? -5.341 1.278 -12.769 1.00 53.72 139 ALA A O 1
ATOM 1102 N N . ILE A 1 140 ? -7.100 -0.078 -13.065 1.00 53.59 140 ILE A N 1
ATOM 1103 C CA . ILE A 1 140 ? -7.611 -0.007 -11.693 1.00 53.59 140 ILE A CA 1
ATOM 1104 C C . ILE A 1 140 ? -7.106 -1.275 -11.014 1.00 53.59 140 ILE A C 1
ATOM 1106 O O . ILE A 1 140 ? -7.179 -2.350 -11.611 1.00 53.59 140 ILE A O 1
ATOM 1110 N N . ASP A 1 141 ? -6.562 -1.168 -9.802 1.00 61.53 141 ASP A N 1
ATOM 1111 C CA . ASP A 1 141 ? -6.152 -2.367 -9.072 1.00 61.53 141 ASP A CA 1
ATOM 1112 C C . ASP A 1 141 ? -7.350 -3.307 -8.900 1.00 61.53 141 ASP A C 1
ATOM 1114 O O . ASP A 1 141 ? -8.304 -2.934 -8.212 1.00 61.53 141 ASP A O 1
ATOM 1118 N N . PRO A 1 142 ? -7.317 -4.515 -9.495 1.00 57.41 142 PRO A N 1
ATOM 1119 C CA . PRO A 1 142 ? -8.424 -5.455 -9.392 1.00 57.41 142 PRO A CA 1
ATOM 1120 C C . PRO A 1 142 ? -8.645 -5.955 -7.959 1.00 57.41 142 PRO A C 1
ATOM 1122 O O . PRO A 1 142 ? -9.650 -6.614 -7.705 1.00 57.41 142 PRO A O 1
ATOM 1125 N N . GLU A 1 143 ? -7.718 -5.688 -7.035 1.00 65.88 143 GLU A N 1
ATOM 1126 C CA . GLU A 1 143 ? -7.854 -6.037 -5.622 1.00 65.88 143 GLU A CA 1
ATOM 1127 C C . GLU A 1 143 ? -8.604 -4.986 -4.800 1.00 65.88 143 GLU A C 1
ATOM 1129 O O . GLU A 1 143 ? -8.870 -5.249 -3.633 1.00 65.88 143 GLU A O 1
ATOM 1134 N N . ILE A 1 144 ? -8.967 -3.828 -5.365 1.00 77.06 144 ILE A N 1
ATOM 1135 C CA . ILE A 1 144 ? -9.683 -2.776 -4.633 1.00 77.06 144 ILE A CA 1
ATOM 1136 C C . ILE A 1 144 ? -11.165 -2.782 -5.005 1.00 77.06 144 ILE A C 1
ATOM 1138 O O . ILE A 1 144 ? -11.530 -2.771 -6.181 1.00 77.06 144 ILE A O 1
ATOM 1142 N N . ILE A 1 145 ? -12.026 -2.721 -3.991 1.00 80.12 145 ILE A N 1
ATOM 1143 C CA . ILE A 1 145 ? -13.435 -2.366 -4.175 1.00 80.12 145 ILE A CA 1
ATOM 1144 C C . ILE A 1 145 ? -13.633 -0.874 -3.905 1.00 80.12 145 ILE A C 1
ATOM 1146 O O . ILE A 1 145 ? -12.999 -0.301 -3.027 1.00 80.12 145 ILE A O 1
ATOM 1150 N N . PHE A 1 146 ? -14.534 -0.225 -4.635 1.00 78.94 146 PHE A N 1
ATOM 1151 C CA . PHE A 1 146 ? -14.947 1.129 -4.272 1.00 78.94 146 PHE A CA 1
ATOM 1152 C C . PHE A 1 146 ? -15.973 1.056 -3.142 1.00 78.94 146 PHE A C 1
ATOM 1154 O O . PHE A 1 146 ? -16.933 0.288 -3.220 1.00 78.94 146 PHE A O 1
ATOM 1161 N N . MET A 1 147 ? -15.750 1.844 -2.094 1.00 80.75 147 MET A N 1
ATOM 1162 C CA . MET A 1 147 ? -16.691 2.038 -0.994 1.00 80.75 147 MET A CA 1
ATOM 1163 C C . MET A 1 147 ? -17.106 3.503 -0.966 1.00 80.75 147 MET A C 1
ATOM 1165 O O . MET A 1 147 ? -16.281 4.382 -1.226 1.00 80.75 147 MET A O 1
ATOM 1169 N N . GLU A 1 148 ? -18.375 3.758 -0.662 1.00 82.19 148 GLU A N 1
ATOM 1170 C CA . GLU A 1 148 ? -18.863 5.123 -0.496 1.00 82.19 148 GLU A CA 1
ATOM 1171 C C . GLU A 1 148 ? -18.189 5.773 0.715 1.00 82.19 148 GLU A C 1
ATOM 1173 O O . GLU A 1 148 ? -17.811 5.109 1.684 1.00 82.19 148 GLU A O 1
ATOM 1178 N N . THR A 1 149 ? -18.059 7.097 0.678 1.00 79.31 149 THR A N 1
ATOM 1179 C CA . THR A 1 149 ? -17.371 7.842 1.739 1.00 79.31 149 THR A CA 1
ATOM 1180 C C . THR A 1 149 ? -17.967 7.601 3.121 1.00 79.31 149 THR A C 1
ATOM 1182 O O . THR A 1 149 ? -17.225 7.441 4.087 1.00 79.31 149 THR A O 1
ATOM 1185 N N . GLU A 1 150 ? -19.293 7.512 3.200 1.00 83.06 150 GLU A N 1
ATOM 1186 C CA . GLU A 1 150 ? -20.016 7.267 4.449 1.00 83.06 150 GLU A CA 1
ATOM 1187 C C . GLU A 1 150 ? -19.744 5.861 5.015 1.00 83.06 150 GLU A C 1
ATOM 1189 O O . GLU A 1 150 ? -19.696 5.693 6.233 1.00 83.06 150 GLU A O 1
ATOM 1194 N N . ASP A 1 151 ? -19.496 4.864 4.157 1.00 89.00 151 ASP A N 1
ATOM 1195 C CA . ASP A 1 151 ? -19.176 3.501 4.597 1.00 89.00 151 ASP A CA 1
ATOM 1196 C C . ASP A 1 151 ? -17.766 3.434 5.209 1.00 89.00 151 ASP A C 1
ATOM 1198 O O . ASP A 1 151 ? -17.527 2.695 6.166 1.00 89.00 151 ASP A O 1
ATOM 1202 N N . LEU A 1 152 ? -16.821 4.224 4.684 1.00 90.81 152 LEU A N 1
ATOM 1203 C CA . LEU A 1 152 ? -15.440 4.270 5.180 1.00 90.81 152 LEU A CA 1
ATOM 1204 C C . LEU A 1 152 ? -15.352 4.878 6.590 1.00 90.81 152 LEU A C 1
ATOM 1206 O O . LEU A 1 152 ? -14.506 4.467 7.392 1.00 90.81 152 LEU A O 1
ATOM 1210 N N . ASP A 1 153 ? -16.264 5.788 6.932 1.00 93.31 153 ASP A N 1
ATOM 1211 C CA . ASP A 1 153 ? -16.319 6.415 8.254 1.00 93.31 153 ASP A CA 1
ATOM 1212 C C . ASP A 1 153 ? -16.613 5.405 9.378 1.00 93.31 153 ASP A C 1
ATOM 1214 O O . ASP A 1 153 ? -16.156 5.595 10.512 1.00 93.31 153 ASP A O 1
ATOM 1218 N N . GLU A 1 154 ? -17.279 4.280 9.083 1.00 95.06 154 GLU A N 1
ATOM 1219 C CA . GLU A 1 154 ? -17.572 3.223 10.064 1.00 95.06 154 GLU A CA 1
ATOM 1220 C C . GLU A 1 154 ? -16.305 2.600 10.676 1.00 95.06 154 GLU A C 1
ATOM 1222 O O . GLU A 1 154 ? -16.315 2.140 11.827 1.00 95.06 154 GLU A O 1
ATOM 1227 N N . TYR A 1 155 ? -15.200 2.605 9.931 1.00 96.88 155 TYR A N 1
ATOM 1228 C CA . TYR A 1 155 ? -13.924 2.013 10.337 1.00 96.88 155 TYR A CA 1
ATOM 1229 C C . TYR A 1 155 ? -13.037 2.991 11.103 1.00 96.88 155 TYR A C 1
ATOM 1231 O O . TYR A 1 155 ? -12.142 2.556 11.833 1.00 96.88 155 TYR A O 1
ATOM 1239 N N . THR A 1 156 ? -13.298 4.295 11.001 1.00 96.81 156 THR A N 1
ATOM 1240 C CA . THR A 1 156 ? -12.484 5.325 11.656 1.00 96.81 156 THR A CA 1
ATOM 1241 C C . THR A 1 156 ? -12.547 5.218 13.181 1.00 96.81 156 THR A C 1
ATOM 1243 O O . THR A 1 156 ? -13.541 4.766 13.766 1.00 96.81 156 THR A O 1
ATOM 1246 N N . GLY A 1 157 ? -11.458 5.612 13.839 1.00 96.62 157 GLY A N 1
ATOM 1247 C CA . GLY A 1 157 ? -11.347 5.648 15.293 1.00 96.62 157 GLY A CA 1
ATOM 1248 C C . GLY A 1 157 ? -10.056 5.033 15.822 1.00 96.62 157 GLY A C 1
ATOM 1249 O O . GLY A 1 157 ? -9.185 4.582 15.080 1.00 96.62 157 GLY A O 1
ATOM 1250 N N . THR A 1 158 ? -9.936 5.020 17.147 1.00 97.19 158 THR A N 1
ATOM 1251 C CA . THR A 1 158 ? -8.801 4.407 17.838 1.00 97.19 158 THR A CA 1
ATOM 1252 C C . THR A 1 158 ? -9.177 3.018 18.330 1.00 97.19 158 THR A C 1
ATOM 1254 O O . THR A 1 158 ? -10.172 2.829 19.031 1.00 97.19 158 THR A O 1
ATOM 1257 N N . TYR A 1 159 ? -8.328 2.056 18.007 1.00 97.62 159 TYR A N 1
ATOM 1258 C CA . TYR A 1 159 ? -8.395 0.683 18.463 1.00 97.62 159 TYR A CA 1
ATOM 1259 C C . TYR A 1 159 ? -7.206 0.419 19.385 1.00 97.62 159 TYR A C 1
ATOM 1261 O O . TYR A 1 159 ? -6.102 0.913 19.164 1.00 97.62 159 TYR A O 1
ATOM 1269 N N . GLU A 1 160 ? -7.410 -0.356 20.440 1.00 96.19 160 GLU A N 1
ATOM 1270 C CA . GLU A 1 160 ? -6.370 -0.644 21.425 1.00 96.19 160 GLU A CA 1
ATOM 1271 C C . GLU A 1 160 ? -6.370 -2.126 21.779 1.00 96.19 160 GLU A C 1
ATOM 1273 O O . GLU A 1 160 ? -7.424 -2.755 21.905 1.00 96.19 160 GLU A O 1
ATOM 1278 N N . MET A 1 161 ? -5.180 -2.686 21.970 1.00 91.44 161 MET A N 1
ATOM 1279 C CA . MET A 1 161 ? -5.018 -4.042 22.480 1.00 91.44 161 MET A CA 1
ATOM 1280 C C . MET A 1 161 ? -4.445 -4.041 23.907 1.00 91.44 161 MET A C 1
ATOM 1282 O O . MET A 1 161 ? -3.820 -3.062 24.334 1.00 91.44 161 MET A O 1
ATOM 1286 N N . PRO A 1 162 ? -4.605 -5.143 24.664 1.00 80.31 162 PRO A N 1
ATOM 1287 C CA . PRO A 1 162 ? -3.951 -5.295 25.959 1.00 80.31 162 PRO A CA 1
ATOM 1288 C C . PRO A 1 162 ? -2.435 -5.090 25.832 1.00 80.31 162 PRO A C 1
ATOM 1290 O O . PRO A 1 162 ? -1.786 -5.742 25.020 1.00 80.31 162 PRO A O 1
ATOM 1293 N N . GLY A 1 163 ? -1.878 -4.177 26.630 1.00 80.75 163 GLY A N 1
ATOM 1294 C CA . GLY A 1 163 ? -0.475 -3.755 26.522 1.00 80.75 163 GLY A CA 1
ATOM 1295 C C . GLY A 1 163 ? -0.283 -2.320 26.023 1.00 80.75 163 GLY A C 1
ATOM 1296 O O . GLY A 1 163 ? 0.840 -1.829 26.050 1.00 80.75 163 GLY A O 1
ATOM 1297 N N . GLY A 1 164 ? -1.361 -1.627 25.635 1.00 84.50 164 GLY A N 1
ATOM 1298 C CA . GLY A 1 164 ? -1.356 -0.182 25.368 1.00 84.50 164 GLY A CA 1
ATOM 1299 C C . GLY A 1 164 ? -0.941 0.214 23.950 1.00 84.50 164 GLY A C 1
ATOM 1300 O O . GLY A 1 164 ? -0.873 1.406 23.651 1.00 84.50 164 GLY A O 1
ATOM 1301 N N . LEU A 1 165 ? -0.688 -0.761 23.072 1.00 90.31 165 LEU A N 1
ATOM 1302 C CA . LEU A 1 165 ? -0.472 -0.507 21.651 1.00 90.31 165 LEU A CA 1
ATOM 1303 C C . LEU A 1 165 ? -1.791 -0.059 21.009 1.00 90.31 165 LEU A C 1
ATOM 1305 O O . LEU A 1 165 ? -2.826 -0.715 21.174 1.00 90.31 165 LEU A O 1
ATOM 1309 N N . LYS A 1 166 ? -1.738 1.059 20.282 1.00 94.81 166 LYS A N 1
ATOM 1310 C CA . LYS A 1 166 ? -2.893 1.666 19.616 1.00 94.81 166 LYS A CA 1
ATOM 1311 C C . LYS A 1 166 ? -2.752 1.567 18.107 1.00 94.81 166 LYS A C 1
ATOM 1313 O O . LYS A 1 166 ? -1.664 1.803 17.590 1.00 94.81 166 LYS A O 1
ATOM 1318 N N . LEU A 1 167 ? -3.861 1.265 17.452 1.00 95.81 167 LEU A N 1
ATOM 1319 C CA . LEU A 1 167 ? -4.064 1.363 16.016 1.00 95.81 167 LEU A CA 1
ATOM 1320 C C . LEU A 1 167 ? -5.068 2.495 15.779 1.00 95.81 167 LEU A C 1
ATOM 1322 O O . LEU A 1 167 ? -6.188 2.440 16.287 1.00 95.81 167 LEU A O 1
ATOM 1326 N N . THR A 1 168 ? -4.674 3.521 15.043 1.00 97.12 168 THR A N 1
ATOM 1327 C CA . THR A 1 168 ? -5.543 4.644 14.683 1.00 97.12 168 THR A CA 1
ATOM 1328 C C . THR A 1 168 ? -5.925 4.509 13.222 1.00 97.12 168 THR A C 1
ATOM 1330 O O . THR A 1 168 ? -5.045 4.403 12.375 1.00 97.12 168 THR A O 1
ATOM 1333 N N . ILE A 1 169 ? -7.228 4.508 12.944 1.00 97.56 169 ILE A N 1
ATOM 1334 C CA . ILE A 1 169 ? -7.772 4.539 11.588 1.00 97.56 169 ILE A CA 1
ATOM 1335 C C . ILE A 1 169 ? -8.348 5.929 11.341 1.00 97.56 169 ILE A C 1
ATOM 1337 O O . ILE A 1 169 ? -9.265 6.352 12.056 1.00 97.56 169 ILE A O 1
ATOM 1341 N N . SER A 1 170 ? -7.820 6.623 10.339 1.00 95.38 170 SER A N 1
ATOM 1342 C CA . SER A 1 170 ? -8.182 8.001 10.006 1.00 95.38 170 SER A CA 1
ATOM 1343 C C . SER A 1 170 ? -8.693 8.100 8.574 1.00 95.38 170 SER A C 1
ATOM 1345 O O . SER A 1 170 ? -8.342 7.295 7.712 1.00 95.38 170 SER A O 1
ATOM 1347 N N . ARG A 1 171 ? -9.540 9.099 8.323 1.00 92.00 171 ARG A N 1
ATOM 1348 C CA . ARG A 1 171 ? -10.035 9.408 6.982 1.00 92.00 171 ARG A CA 1
ATOM 1349 C C . ARG A 1 171 ? -8.969 10.159 6.190 1.00 92.00 171 ARG A C 1
ATOM 1351 O O . ARG A 1 171 ? -8.403 11.121 6.704 1.00 92.00 171 ARG A O 1
ATOM 1358 N N . ASP A 1 172 ? -8.767 9.757 4.940 1.00 85.56 172 ASP A N 1
ATOM 1359 C CA . ASP A 1 172 ? -7.943 10.471 3.964 1.00 85.56 172 ASP A CA 1
ATOM 1360 C C . ASP A 1 172 ? -8.665 10.514 2.608 1.00 85.56 172 ASP A C 1
ATOM 1362 O O . ASP A 1 172 ? -8.606 9.560 1.830 1.00 85.56 172 ASP A O 1
ATOM 1366 N N . ASN A 1 173 ? -9.398 11.603 2.354 1.00 82.00 173 ASN A N 1
ATOM 1367 C CA . ASN A 1 173 ? -10.252 11.796 1.172 1.00 82.00 173 ASN A CA 1
ATOM 1368 C C . ASN A 1 173 ? -11.170 10.597 0.910 1.00 82.00 173 ASN A C 1
ATOM 1370 O O . ASN A 1 173 ? -12.039 10.354 1.733 1.00 82.00 173 ASN A O 1
ATOM 1374 N N . ASP A 1 174 ? -10.958 9.842 -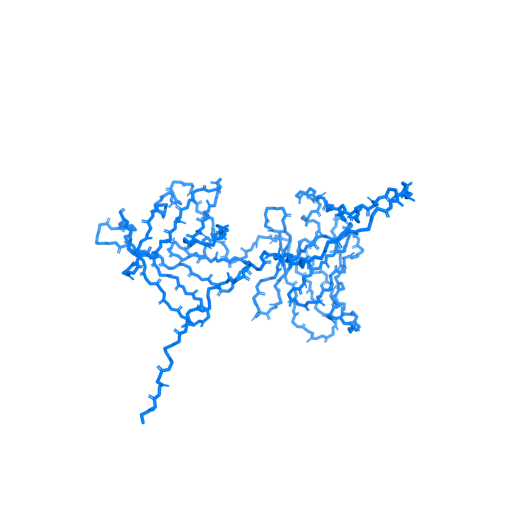0.174 1.00 77.50 174 ASP A N 1
ATOM 1375 C CA . ASP A 1 174 ? -11.737 8.654 -0.556 1.00 77.50 174 ASP A CA 1
ATOM 1376 C C . ASP A 1 174 ? -11.127 7.338 -0.036 1.00 77.50 174 ASP A C 1
ATOM 1378 O O . ASP A 1 174 ? -11.501 6.2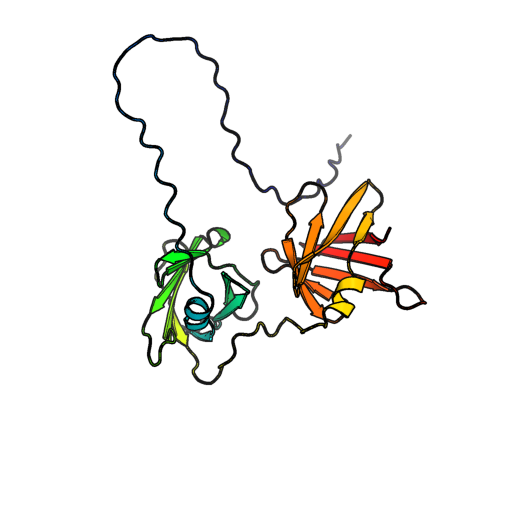43 -0.444 1.00 77.50 174 ASP A O 1
ATOM 1382 N N . SER A 1 175 ? -10.199 7.424 0.916 1.00 82.50 175 SER A N 1
ATOM 1383 C CA . SER A 1 175 ? -9.475 6.290 1.489 1.00 82.50 175 SER A CA 1
ATOM 1384 C C . SER A 1 175 ? -9.337 6.378 3.014 1.00 82.50 175 SER A C 1
ATOM 1386 O O . SER A 1 175 ? -9.854 7.299 3.660 1.00 82.50 175 SER A O 1
ATOM 1388 N N . LEU A 1 176 ? -8.660 5.394 3.604 1.00 93.25 176 LEU A N 1
ATOM 1389 C CA . LEU A 1 176 ? -8.317 5.382 5.021 1.00 93.25 176 LEU A CA 1
ATOM 1390 C C . LEU A 1 176 ? -6.801 5.289 5.186 1.00 93.25 176 LEU A C 1
ATOM 1392 O O . LEU A 1 176 ? -6.113 4.647 4.390 1.00 93.25 176 LEU A O 1
ATOM 1396 N N . THR A 1 177 ? -6.287 5.878 6.257 1.00 94.44 177 THR A N 1
ATOM 1397 C CA . THR A 1 177 ? -4.938 5.612 6.757 1.00 94.44 177 THR A CA 1
ATOM 1398 C C . THR A 1 177 ? -5.017 4.826 8.054 1.00 94.44 177 THR A C 1
ATOM 1400 O O . THR A 1 177 ? -5.972 4.949 8.825 1.00 94.44 177 THR A O 1
ATOM 1403 N N . ALA A 1 178 ? -4.016 3.986 8.284 1.00 95.19 178 ALA A N 1
ATOM 1404 C CA . ALA A 1 178 ? -3.882 3.172 9.474 1.00 95.19 178 ALA A CA 1
ATOM 1405 C C . ALA A 1 178 ? -2.477 3.321 10.056 1.00 95.19 178 ALA A C 1
ATOM 1407 O O . ALA A 1 178 ? -1.487 2.997 9.400 1.00 95.19 178 ALA A O 1
ATOM 1408 N N . GLY A 1 179 ? -2.409 3.780 11.302 1.00 91.62 179 GLY A N 1
ATOM 1409 C CA . GLY A 1 179 ? -1.167 4.009 12.030 1.00 91.62 179 GLY A CA 1
ATOM 1410 C C . GLY A 1 179 ? -1.094 3.208 13.314 1.00 91.62 179 GLY A C 1
ATOM 1411 O O . GLY A 1 179 ? -2.024 3.223 14.126 1.00 91.62 179 GLY A O 1
ATOM 1412 N N . ILE A 1 180 ? 0.024 2.523 13.530 1.00 89.75 180 ILE A N 1
ATOM 1413 C CA . ILE A 1 180 ? 0.333 1.911 14.823 1.00 89.75 180 ILE A CA 1
ATOM 1414 C C . ILE A 1 180 ? 1.128 2.926 15.642 1.00 89.75 180 ILE A C 1
ATOM 1416 O O . ILE A 1 180 ? 2.081 3.518 15.152 1.00 89.75 180 ILE A O 1
ATOM 1420 N N . SER A 1 181 ? 0.773 3.116 16.913 1.00 85.69 181 SER A N 1
ATOM 1421 C CA . SER A 1 181 ? 1.470 4.046 17.810 1.00 85.69 181 SER A CA 1
ATOM 1422 C C . SER A 1 181 ? 2.992 3.851 17.773 1.00 85.69 181 SER A C 1
ATOM 1424 O O . SER A 1 181 ? 3.490 2.799 18.175 1.00 85.69 181 SER A O 1
ATOM 1426 N N . GLY A 1 182 ? 3.721 4.898 17.375 1.00 80.56 182 GLY A N 1
ATOM 1427 C CA . GLY A 1 182 ? 5.183 4.884 17.239 1.00 80.56 182 GLY A CA 1
ATOM 1428 C C . GLY A 1 182 ? 5.697 4.515 15.843 1.00 80.56 182 GLY A C 1
ATOM 1429 O O . GLY A 1 182 ? 6.907 4.394 15.681 1.00 80.56 182 GLY A O 1
ATOM 1430 N N . GLN A 1 183 ? 4.806 4.342 14.868 1.00 81.06 183 GLN A N 1
ATOM 1431 C CA . GLN A 1 183 ? 5.100 4.160 13.446 1.00 81.06 183 GLN A CA 1
ATOM 1432 C C . GLN A 1 183 ? 4.380 5.243 12.636 1.00 81.06 183 GLN A C 1
ATOM 1434 O O . GLN A 1 183 ? 3.448 5.871 13.143 1.00 81.06 183 GLN A O 1
ATOM 1439 N N . ASP A 1 184 ? 4.815 5.447 11.396 1.00 82.44 184 ASP A N 1
ATOM 1440 C CA . ASP A 1 184 ? 4.128 6.329 10.457 1.00 82.44 184 ASP A CA 1
ATOM 1441 C C . ASP A 1 184 ? 2.776 5.735 10.031 1.00 82.44 184 ASP A C 1
ATOM 1443 O O . ASP A 1 184 ? 2.614 4.516 9.916 1.00 82.44 184 ASP A O 1
ATOM 1447 N N . ASP A 1 185 ? 1.796 6.608 9.802 1.00 88.00 185 ASP A N 1
ATOM 1448 C CA . ASP A 1 185 ? 0.494 6.221 9.268 1.00 88.00 185 ASP A CA 1
ATOM 1449 C C . ASP A 1 185 ? 0.652 5.819 7.797 1.00 88.00 185 ASP A C 1
ATOM 1451 O O . ASP A 1 185 ? 1.249 6.544 7.001 1.00 88.00 185 ASP A O 1
ATOM 1455 N N . MET A 1 186 ? 0.079 4.678 7.420 1.00 87.38 186 MET A N 1
ATOM 1456 C CA . MET A 1 186 ? 0.137 4.175 6.049 1.00 87.38 186 MET A CA 1
ATOM 1457 C C . MET A 1 186 ? -1.261 4.072 5.457 1.00 87.38 186 MET A C 1
ATOM 1459 O O . MET A 1 186 ? -2.230 3.754 6.149 1.00 87.38 186 MET A O 1
ATOM 1463 N N . LYS A 1 187 ? -1.377 4.322 4.155 1.00 89.69 187 LYS A N 1
ATOM 1464 C CA . LYS A 1 187 ? -2.651 4.222 3.443 1.00 89.69 187 LYS A CA 1
ATOM 1465 C C . LYS A 1 187 ? -3.101 2.763 3.352 1.00 89.69 187 LYS A C 1
ATOM 1467 O O . LYS A 1 187 ? -2.315 1.887 2.987 1.00 89.69 187 LYS A O 1
ATOM 1472 N N . ILE A 1 188 ? -4.374 2.521 3.649 1.00 91.12 188 ILE A N 1
ATOM 1473 C CA . ILE A 1 188 ? -5.020 1.212 3.531 1.00 91.12 188 ILE A CA 1
ATOM 1474 C C . ILE A 1 188 ? -6.167 1.273 2.528 1.00 91.12 188 ILE A C 1
ATOM 1476 O O . ILE A 1 188 ? -6.838 2.299 2.379 1.00 91.12 188 ILE A O 1
ATOM 1480 N N . ARG A 1 189 ? -6.400 0.162 1.829 1.00 88.38 189 ARG A N 1
ATOM 1481 C CA . ARG A 1 189 ? -7.426 0.063 0.786 1.00 88.38 189 ARG A CA 1
ATOM 1482 C C . ARG A 1 189 ? -8.381 -1.089 1.037 1.00 88.38 189 ARG A C 1
ATOM 1484 O O . ARG A 1 189 ? -7.916 -2.147 1.452 1.00 88.38 189 ARG A O 1
ATOM 1491 N N . PRO A 1 190 ? -9.685 -0.905 0.786 1.00 90.31 190 PRO A N 1
ATOM 1492 C CA . PRO A 1 190 ? -10.653 -1.979 0.927 1.00 90.31 190 PRO A CA 1
ATOM 1493 C C . PRO A 1 190 ? -10.474 -2.998 -0.199 1.00 90.31 190 PRO A C 1
ATOM 1495 O O . PRO A 1 190 ? -10.561 -2.665 -1.381 1.00 90.31 190 PRO A O 1
ATOM 1498 N N . ARG A 1 191 ? -10.248 -4.250 0.186 1.00 85.50 191 ARG A N 1
ATOM 1499 C CA . ARG A 1 191 ? -10.288 -5.420 -0.699 1.00 85.50 191 ARG A CA 1
ATOM 1500 C C . ARG A 1 191 ? -11.665 -6.065 -0.697 1.00 85.50 191 ARG A C 1
ATOM 1502 O O . ARG A 1 191 ? -12.164 -6.519 -1.719 1.00 85.50 191 ARG A O 1
ATOM 1509 N N . GLU A 1 192 ? -12.284 -6.077 0.474 1.00 88.62 192 GLU A N 1
ATOM 1510 C CA . GLU A 1 192 ? -13.656 -6.505 0.714 1.00 88.62 192 GLU A CA 1
ATOM 1511 C C . GLU A 1 192 ? -14.265 -5.569 1.760 1.00 88.62 192 GLU A C 1
ATOM 1513 O O . GLU A 1 192 ? -13.547 -4.766 2.355 1.00 88.62 192 GLU A O 1
ATOM 1518 N N . ARG A 1 193 ? -15.574 -5.683 2.024 1.00 89.69 193 ARG A N 1
ATOM 1519 C CA . ARG A 1 193 ? -16.287 -4.787 2.952 1.00 89.69 193 ARG A CA 1
ATOM 1520 C C . ARG A 1 193 ? -15.518 -4.560 4.257 1.00 89.69 193 ARG A C 1
ATOM 1522 O O . ARG A 1 193 ? -15.315 -3.424 4.635 1.00 89.69 193 ARG A O 1
ATOM 1529 N N . ASP A 1 194 ? -15.072 -5.621 4.925 1.00 95.38 194 ASP A N 1
ATOM 1530 C CA . ASP A 1 194 ? -14.390 -5.531 6.224 1.00 95.38 194 ASP A CA 1
ATOM 1531 C C . ASP A 1 194 ? -12.919 -5.989 6.161 1.00 95.38 194 ASP A C 1
ATOM 1533 O O . ASP A 1 194 ? -12.307 -6.255 7.195 1.00 95.38 194 ASP A O 1
ATOM 1537 N N . VAL A 1 195 ? -12.336 -6.076 4.960 1.00 93.88 195 VAL A N 1
ATOM 1538 C CA . VAL A 1 195 ? -10.939 -6.485 4.755 1.00 93.88 195 VAL A CA 1
ATOM 1539 C C . VAL A 1 195 ? -10.210 -5.390 4.001 1.00 93.88 195 VAL A C 1
ATOM 1541 O O . VAL A 1 195 ? -10.529 -5.089 2.852 1.00 93.88 195 VAL A O 1
ATOM 1544 N N . PHE A 1 196 ? -9.212 -4.812 4.655 1.00 93.94 196 PHE A N 1
ATOM 1545 C CA . PHE A 1 196 ? -8.369 -3.762 4.110 1.00 93.94 196 PHE A CA 1
ATOM 1546 C C . PHE A 1 196 ? -6.932 -4.258 4.024 1.00 93.94 196 PHE A C 1
ATOM 1548 O O . PHE A 1 196 ? -6.521 -5.098 4.818 1.00 93.94 196 PHE A O 1
ATOM 1555 N N . PHE A 1 197 ? -6.149 -3.733 3.095 1.00 89.50 197 PHE A N 1
ATOM 1556 C CA . PHE A 1 197 ? -4.744 -4.100 2.947 1.00 89.50 197 PHE A CA 1
ATOM 1557 C C . PHE A 1 197 ? -3.855 -2.870 2.828 1.00 89.50 197 PHE A C 1
ATOM 1559 O O . PHE A 1 197 ? -4.290 -1.806 2.375 1.00 89.50 197 PHE A O 1
ATOM 1566 N N . TYR A 1 198 ? -2.606 -3.034 3.248 1.00 86.50 198 TYR A N 1
ATOM 1567 C CA . TYR A 1 198 ? -1.539 -2.079 2.994 1.00 86.50 198 TYR A CA 1
ATOM 1568 C C . TYR A 1 198 ? -0.907 -2.408 1.649 1.00 86.50 198 TYR A C 1
ATOM 1570 O O . TYR A 1 198 ? -0.695 -3.570 1.315 1.00 86.50 198 TYR A O 1
ATOM 1578 N N . ARG A 1 199 ? -0.582 -1.385 0.862 1.00 79.81 199 ARG A N 1
ATOM 1579 C CA . ARG A 1 199 ? 0.034 -1.611 -0.450 1.00 79.81 199 ARG A CA 1
ATOM 1580 C C . ARG A 1 199 ? 1.557 -1.709 -0.397 1.00 79.81 199 ARG A C 1
ATOM 1582 O O . ARG A 1 199 ? 2.167 -2.392 -1.212 1.00 79.81 199 ARG A O 1
ATOM 1589 N N . GLU A 1 200 ? 2.169 -0.995 0.539 1.00 75.50 200 GLU A N 1
ATOM 1590 C CA . GLU A 1 200 ? 3.627 -0.877 0.658 1.00 75.50 200 GLU A CA 1
ATOM 1591 C C . GLU A 1 200 ? 4.245 -2.011 1.491 1.00 75.50 200 GLU A C 1
ATOM 1593 O O . GLU A 1 200 ? 5.437 -2.290 1.367 1.00 75.50 200 GLU A O 1
ATOM 1598 N N . VAL A 1 201 ? 3.436 -2.690 2.308 1.00 77.06 201 VAL A N 1
ATOM 1599 C CA . VAL A 1 201 ? 3.828 -3.834 3.139 1.00 77.06 201 VAL A CA 1
ATOM 1600 C C . VAL A 1 201 ? 2.812 -4.958 2.978 1.00 77.06 201 VAL A C 1
ATOM 1602 O O . VAL A 1 201 ? 1.636 -4.697 2.750 1.00 77.06 201 VAL A O 1
ATOM 1605 N N . ASP A 1 202 ? 3.261 -6.206 3.100 1.00 79.94 202 ASP A N 1
ATOM 1606 C CA . ASP A 1 202 ? 2.400 -7.390 2.997 1.00 79.94 202 ASP A CA 1
ATOM 1607 C C . ASP A 1 202 ? 1.616 -7.596 4.304 1.00 79.94 202 ASP A C 1
ATOM 1609 O O . ASP A 1 202 ? 1.985 -8.394 5.172 1.00 79.94 202 ASP A O 1
ATOM 1613 N N . ALA A 1 203 ? 0.586 -6.769 4.489 1.00 86.38 203 ALA A N 1
ATOM 1614 C CA . ALA A 1 203 ? -0.250 -6.765 5.677 1.00 86.38 203 ALA A CA 1
ATOM 1615 C C . ALA A 1 203 ? -1.721 -6.464 5.359 1.00 86.38 203 ALA A C 1
ATOM 1617 O O . ALA A 1 203 ? -2.045 -5.695 4.450 1.00 86.38 203 ALA A O 1
ATOM 1618 N N . GLU A 1 204 ? -2.616 -7.016 6.177 1.00 92.75 204 GLU A N 1
ATOM 1619 C CA . GLU A 1 204 ? -4.065 -6.836 6.074 1.00 92.75 204 GLU A CA 1
ATOM 1620 C C . GLU A 1 204 ? -4.690 -6.455 7.421 1.00 92.75 204 GLU A C 1
ATOM 1622 O O . GLU A 1 204 ? -4.259 -6.897 8.485 1.00 92.75 204 GLU A O 1
ATOM 1627 N N . LEU A 1 205 ? -5.759 -5.665 7.378 1.00 96.31 205 LEU A N 1
ATOM 1628 C CA . LEU A 1 205 ? -6.636 -5.344 8.494 1.00 96.31 205 LEU A CA 1
ATOM 1629 C C . LEU A 1 205 ? -8.008 -5.968 8.270 1.00 96.31 205 LEU A C 1
ATOM 1631 O O . LEU A 1 205 ? -8.733 -5.611 7.345 1.00 96.31 205 LEU A O 1
ATOM 1635 N N . HIS A 1 206 ? -8.371 -6.886 9.156 1.00 97.56 206 HIS A N 1
ATOM 1636 C CA . HIS A 1 206 ? -9.668 -7.551 9.164 1.00 97.56 206 HIS A CA 1
ATOM 1637 C C . HIS A 1 206 ? -10.517 -6.921 10.264 1.00 97.56 206 HIS A C 1
ATOM 1639 O O . HIS A 1 206 ? -10.239 -7.101 11.455 1.00 97.56 206 HIS A O 1
ATOM 1645 N N . PHE A 1 207 ? -11.527 -6.151 9.881 1.00 98.12 207 PHE A N 1
ATOM 1646 C CA . PHE A 1 207 ? -12.460 -5.522 10.806 1.00 98.12 207 PHE A CA 1
ATOM 1647 C C . PHE A 1 207 ? -13.541 -6.508 11.240 1.00 98.12 207 PHE A C 1
ATOM 1649 O O . PHE A 1 207 ? -14.002 -7.355 10.481 1.00 98.12 207 PHE A O 1
ATOM 1656 N N . HIS A 1 208 ? -13.956 -6.390 12.497 1.00 97.62 208 HIS A N 1
ATOM 1657 C CA . HIS A 1 208 ? -14.988 -7.234 13.088 1.00 97.62 208 HIS A CA 1
ATOM 1658 C C . HIS A 1 208 ? -16.134 -6.363 13.561 1.00 97.62 208 HIS A C 1
ATOM 1660 O O . HIS A 1 208 ? -15.919 -5.280 14.116 1.00 97.62 208 HIS A O 1
ATOM 1666 N N . ARG A 1 209 ? -17.349 -6.864 13.359 1.00 97.44 209 ARG A N 1
ATOM 1667 C CA . ARG A 1 209 ? -18.587 -6.203 13.755 1.00 97.44 209 ARG A CA 1
ATOM 1668 C C . ARG A 1 209 ? -19.223 -6.916 14.946 1.00 97.44 209 ARG A C 1
ATOM 1670 O O . ARG A 1 209 ? -19.070 -8.127 15.113 1.00 97.44 209 ARG A O 1
ATOM 1677 N N . ASP A 1 210 ? -19.920 -6.164 15.788 1.00 95.94 210 ASP A N 1
ATOM 1678 C CA . ASP A 1 210 ? -20.741 -6.705 16.869 1.00 95.94 210 ASP A CA 1
ATOM 1679 C C . ASP A 1 210 ? -22.110 -7.212 16.371 1.00 95.94 210 ASP A C 1
ATOM 1681 O O . ASP A 1 210 ? -22.405 -7.225 15.174 1.00 95.94 210 ASP A O 1
ATOM 1685 N N . SER A 1 211 ? -22.963 -7.649 17.304 1.00 95.19 211 SER A N 1
ATOM 1686 C CA . SER A 1 211 ? -24.321 -8.119 17.004 1.00 95.19 211 SER A CA 1
ATOM 1687 C C . SER A 1 211 ? -25.246 -7.041 16.440 1.00 95.19 211 SER A C 1
ATOM 1689 O O . SER A 1 211 ? -26.244 -7.385 15.811 1.00 95.19 211 SER A O 1
ATOM 1691 N N . ASP A 1 212 ? -24.923 -5.766 16.660 1.00 94.38 212 ASP A N 1
ATOM 1692 C CA . ASP A 1 212 ? -25.676 -4.620 16.151 1.00 94.38 212 ASP A CA 1
ATOM 1693 C C . ASP A 1 212 ? -25.144 -4.166 14.778 1.00 94.38 212 ASP A C 1
ATOM 1695 O O . ASP A 1 212 ? -25.632 -3.189 14.209 1.00 94.38 212 ASP A O 1
ATOM 1699 N N . GLY A 1 213 ? -24.148 -4.875 14.232 1.00 93.81 213 GLY A N 1
ATOM 1700 C CA . GLY A 1 213 ? -23.527 -4.592 12.942 1.00 93.81 213 GLY A CA 1
ATOM 1701 C C . GLY A 1 213 ? -22.458 -3.500 12.985 1.00 93.81 213 GLY A C 1
ATOM 1702 O O . GLY A 1 213 ? -21.972 -3.106 11.925 1.00 93.81 213 GLY A O 1
ATOM 1703 N N . LYS A 1 214 ? -22.055 -3.014 14.166 1.00 96.06 214 LYS A N 1
ATOM 1704 C CA . LYS A 1 214 ? -21.058 -1.942 14.302 1.00 96.06 214 LYS A CA 1
ATOM 1705 C C . LYS A 1 214 ? -19.649 -2.501 14.375 1.00 96.06 214 LYS A C 1
ATOM 1707 O O . LYS A 1 214 ? -19.401 -3.452 15.111 1.00 96.06 214 LYS A O 1
ATOM 1712 N N . VAL A 1 215 ? -18.709 -1.873 13.668 1.00 97.50 215 VAL A N 1
ATOM 1713 C CA . VAL A 1 215 ? -17.284 -2.215 13.769 1.00 97.50 215 VAL A CA 1
ATOM 1714 C C . VAL A 1 215 ? -16.814 -2.003 15.211 1.00 97.50 215 VAL A C 1
ATOM 1716 O O . VAL A 1 215 ? -16.896 -0.892 15.734 1.00 97.50 215 VAL A O 1
ATOM 1719 N N . ASN A 1 216 ? -16.325 -3.062 15.855 1.00 97.44 216 ASN A N 1
ATOM 1720 C CA . ASN A 1 216 ? -15.923 -3.056 17.264 1.00 97.44 216 ASN A CA 1
ATOM 1721 C C . ASN A 1 216 ? -14.496 -3.574 17.503 1.00 97.44 216 ASN A C 1
ATOM 1723 O O . ASN A 1 216 ? -13.985 -3.485 18.621 1.00 97.44 216 ASN A O 1
ATOM 1727 N N . ALA A 1 217 ? -13.839 -4.118 16.480 1.00 97.50 217 ALA A N 1
ATOM 1728 C CA . ALA A 1 217 ? -12.465 -4.585 16.562 1.00 97.50 217 ALA A CA 1
ATOM 1729 C C . ALA A 1 217 ? -11.805 -4.619 15.181 1.00 97.50 217 ALA A C 1
ATOM 1731 O O . ALA A 1 217 ? -12.480 -4.628 14.155 1.00 97.50 217 ALA A O 1
ATOM 1732 N N . ALA A 1 218 ? -10.480 -4.693 15.180 1.00 97.88 218 ALA A N 1
ATOM 1733 C CA . ALA A 1 218 ? -9.664 -4.927 13.998 1.00 97.88 218 ALA A CA 1
ATOM 1734 C C . ALA A 1 218 ? -8.586 -5.966 14.325 1.00 97.88 218 ALA A C 1
ATOM 1736 O O . ALA A 1 218 ? -8.069 -6.007 15.445 1.00 97.88 218 ALA A O 1
ATOM 1737 N N . THR A 1 219 ? -8.244 -6.820 13.369 1.00 97.25 219 THR A N 1
ATOM 1738 C CA . THR A 1 219 ? -7.106 -7.735 13.458 1.00 97.25 219 THR A CA 1
ATOM 1739 C C . THR A 1 219 ? -6.113 -7.389 12.365 1.00 97.25 219 THR A C 1
ATOM 1741 O O . THR A 1 219 ? -6.462 -7.436 11.194 1.00 97.25 219 THR A O 1
ATOM 1744 N N . LEU A 1 220 ? -4.887 -7.043 12.754 1.00 94.69 220 LEU A N 1
ATOM 1745 C CA . LEU A 1 220 ? -3.764 -6.876 11.840 1.00 94.69 220 LEU A CA 1
ATOM 1746 C C . LEU A 1 220 ? -3.133 -8.239 11.566 1.00 94.69 220 LEU A C 1
ATOM 1748 O O . LEU A 1 220 ? -2.718 -8.913 12.510 1.00 94.69 220 LEU A O 1
ATOM 1752 N N . HIS A 1 221 ? -3.048 -8.608 10.296 1.00 92.94 221 HIS A N 1
ATOM 1753 C CA . HIS A 1 221 ? -2.355 -9.776 9.774 1.00 92.94 221 HIS A CA 1
ATOM 1754 C C . HIS A 1 221 ? -1.082 -9.303 9.077 1.00 92.94 221 HIS A C 1
ATOM 1756 O O . HIS A 1 221 ? -1.172 -8.563 8.107 1.00 92.94 221 HIS A O 1
ATOM 1762 N N . GLN A 1 222 ? 0.090 -9.710 9.558 1.00 84.19 222 GLN A N 1
ATOM 1763 C CA . GLN A 1 222 ? 1.370 -9.354 8.938 1.00 84.19 222 GLN A CA 1
ATOM 1764 C C . GLN A 1 222 ? 2.412 -10.431 9.251 1.00 84.19 222 GLN A C 1
ATOM 1766 O O . GLN A 1 222 ? 2.514 -10.863 10.400 1.00 84.19 222 GLN A O 1
ATOM 1771 N N . ASP A 1 223 ? 3.169 -10.887 8.247 1.00 80.69 223 ASP A N 1
ATOM 1772 C CA . ASP A 1 223 ? 4.248 -11.883 8.402 1.00 80.69 223 ASP A CA 1
ATOM 1773 C C . ASP A 1 223 ? 3.813 -13.163 9.156 1.00 80.69 223 ASP A C 1
ATOM 1775 O O . ASP A 1 223 ? 4.547 -13.743 9.962 1.00 80.69 223 ASP A O 1
ATOM 1779 N N . GLY A 1 224 ? 2.563 -13.593 8.946 1.00 80.06 224 GLY A N 1
ATOM 1780 C CA . GLY A 1 224 ? 1.961 -14.746 9.630 1.00 80.06 224 GLY A CA 1
ATOM 1781 C C . GLY A 1 224 ? 1.573 -14.510 11.098 1.00 80.06 224 GLY A C 1
ATOM 1782 O O . GLY A 1 224 ? 1.099 -15.437 11.759 1.00 80.06 224 GLY A O 1
ATOM 1783 N N . GLN A 1 225 ? 1.740 -13.294 11.620 1.00 86.06 225 GLN A N 1
ATOM 1784 C CA . GLN A 1 225 ? 1.286 -12.881 12.948 1.00 86.06 225 GLN A CA 1
ATOM 1785 C C . GLN A 1 225 ? -0.097 -12.227 12.889 1.00 86.06 225 GLN A C 1
ATOM 1787 O O . GLN A 1 225 ? -0.498 -11.684 11.862 1.00 86.06 225 GLN A O 1
ATOM 1792 N N . GLN A 1 226 ? -0.822 -12.280 14.012 1.00 93.38 226 GLN A N 1
ATOM 1793 C CA . GLN A 1 226 ? -2.139 -11.660 14.166 1.00 93.38 226 GLN A CA 1
ATOM 1794 C C . GLN A 1 226 ? -2.204 -10.837 15.452 1.00 93.38 226 GLN A C 1
ATOM 1796 O O . GLN A 1 226 ? -1.999 -11.372 16.545 1.00 93.38 226 GLN A O 1
ATOM 1801 N N . LEU A 1 227 ? -2.533 -9.550 15.334 1.00 92.75 227 LEU A N 1
ATOM 1802 C CA . LEU A 1 227 ? -2.716 -8.641 16.468 1.00 92.75 227 LEU A CA 1
ATOM 1803 C C . LEU A 1 227 ? -4.143 -8.103 16.473 1.00 92.75 227 LEU A C 1
ATOM 1805 O O . LEU A 1 227 ? -4.558 -7.411 15.550 1.00 92.75 227 LEU A O 1
ATOM 1809 N N . LYS A 1 228 ? -4.908 -8.424 17.521 1.00 95.81 228 LYS A N 1
ATOM 1810 C CA . LYS A 1 228 ? -6.300 -7.984 17.665 1.00 95.81 228 LYS A CA 1
ATOM 1811 C C . LYS A 1 228 ? -6.402 -6.741 18.545 1.00 95.81 228 LYS A C 1
ATOM 1813 O O . LYS A 1 228 ? -5.994 -6.772 19.704 1.00 95.81 228 LYS A O 1
ATOM 1818 N N . PHE A 1 229 ? -7.044 -5.709 18.017 1.00 97.00 229 PHE A N 1
ATOM 1819 C CA . PHE A 1 229 ? -7.335 -4.441 18.672 1.00 97.00 229 PHE A CA 1
ATOM 1820 C C . PHE A 1 229 ? -8.847 -4.278 18.843 1.00 97.00 229 PHE A C 1
ATOM 1822 O O . PHE A 1 229 ? -9.621 -4.639 17.957 1.00 97.00 229 PHE A O 1
ATOM 1829 N N . LEU A 1 230 ? -9.279 -3.735 19.977 1.00 97.25 230 LEU A N 1
ATOM 1830 C CA . LEU A 1 230 ? -10.681 -3.425 20.255 1.00 97.25 230 LEU A CA 1
ATOM 1831 C C . LEU A 1 230 ? -10.924 -1.935 20.044 1.00 97.25 230 LEU A C 1
ATOM 1833 O O . LEU A 1 230 ? -10.133 -1.116 20.515 1.00 97.25 230 LEU A O 1
ATOM 1837 N N . LYS A 1 231 ? -12.013 -1.592 19.359 1.00 96.75 231 LYS A N 1
ATOM 1838 C CA . LYS A 1 231 ? -12.419 -0.202 19.148 1.00 96.75 231 LYS A CA 1
ATOM 1839 C C . LYS A 1 231 ? -12.785 0.436 20.490 1.00 96.75 231 LYS A C 1
ATOM 1841 O O . LYS A 1 231 ? -13.402 -0.221 21.334 1.00 96.75 231 LYS A O 1
ATOM 1846 N N . LYS A 1 232 ? -12.347 1.676 20.700 1.00 90.00 232 LYS A N 1
ATOM 1847 C CA . LYS A 1 232 ? -12.615 2.453 21.918 1.00 90.00 232 LYS A CA 1
ATOM 1848 C C . LYS A 1 232 ? -13.914 3.235 21.853 1.00 90.00 232 LYS A C 1
ATOM 1850 O O . LYS A 1 232 ? -14.297 3.651 20.739 1.00 90.00 232 LYS A O 1
#